Protein AF-A0A937DXA9-F1 (afdb_monomer)

Mean predicted aligned error: 5.87 Å

pLDDT: mean 88.6, std 9.87, range [44.28, 98.25]

Foldseek 3Di:
DKDWFKWWFLDWDDPDQFWIFTWTFDLVGTATEIEGRQCPPPDPNHPVCNQQGFIWTWMWADDDDDPDGTYTPDIDGPDDLVVLVVAPLSSLLSLQLSLQVCLVRVPDPDPRSNVVRVLSVVLSVCSSPDPDDQLLSSVLSLQVVCVSSPNHADLDAPDPWWKQFLVVSYTDRDDPDDPLRIDGDPLRVQVSCCSVVSDRDPDDDLVSSLVSSVNSQVSVPVVDDNGRDGPSSVVSSVRSHD

Nearest PDB structures (foldseek):
  3q8d-assembly1_A  TM=6.930E-01  e=3.936E-09  Escherichia coli
  1u5k-assembly1_B  TM=7.015E-01  e=7.880E-08  Deinococcus radiodurans R1 = ATCC 13939 = DSM 20539
  8h53-assembly1_A  TM=5.308E-01  e=6.858E-02  Homo sapiens
  8tc8-assembly2_B  TM=5.386E-01  e=9.005E-02  Homo sapiens
  4h02-assembly4_G  TM=4.455E-01  e=3.566E-02  Plasmodium falciparum 3D7

Solvent-accessible surface area (backbone atoms only — not comparable to full-atom values): 13524 Å² total; per-residue (Å²): 90,80,46,73,49,62,31,33,26,42,47,68,43,84,70,52,94,37,27,32,41,35,31,31,38,22,61,92,34,80,46,57,27,39,37,66,48,17,67,43,93,84,35,90,42,39,56,77,68,63,37,61,55,32,38,24,36,37,33,32,44,47,64,83,86,72,98,62,72,23,38,47,75,47,54,45,71,66,54,83,55,62,61,26,74,72,34,73,53,45,40,41,49,37,45,35,52,18,38,51,50,38,52,61,56,72,80,52,89,67,91,50,32,40,59,53,40,50,54,48,52,49,54,52,50,50,60,42,69,44,88,71,78,68,80,49,51,69,52,53,51,51,52,52,49,30,40,73,72,72,65,47,68,54,50,65,70,83,51,97,71,30,27,30,33,55,90,74,34,31,44,38,76,78,72,101,58,64,72,88,46,48,38,50,66,70,52,21,51,55,50,35,50,27,62,68,68,74,50,73,73,80,93,74,49,75,66,49,52,51,51,50,47,52,52,51,51,50,43,50,37,74,75,36,72,97,72,57,70,68,69,45,61,62,53,39,61,58,63,58,61,123

Structure (mmCIF, N/CA/C/O backbone):
data_AF-A0A937DXA9-F1
#
_entry.id   AF-A0A937DXA9-F1
#
loop_
_atom_site.group_PDB
_atom_site.id
_atom_site.type_symbol
_atom_site.label_atom_id
_atom_site.label_alt_id
_atom_site.label_comp_id
_atom_site.label_asym_id
_atom_site.label_entity_id
_atom_site.label_seq_id
_atom_site.pdbx_PDB_ins_code
_atom_site.Cartn_x
_atom_site.Cartn_y
_atom_site.Cartn_z
_atom_site.occupancy
_atom_site.B_iso_or_equiv
_atom_site.auth_seq_id
_atom_site.auth_comp_id
_atom_site.auth_asym_id
_atom_site.auth_atom_id
_atom_site.pdbx_PDB_model_num
ATOM 1 N N . MET A 1 1 ? -3.882 -3.570 30.023 1.00 80.38 1 MET A N 1
ATOM 2 C CA . MET A 1 1 ? -3.085 -2.344 29.793 1.00 80.38 1 MET A CA 1
ATOM 3 C C . MET A 1 1 ? -3.853 -1.521 28.786 1.00 80.38 1 MET A C 1
ATOM 5 O O . MET A 1 1 ? -4.493 -2.121 27.931 1.00 80.38 1 MET A O 1
ATOM 9 N N . GLU A 1 2 ? -3.880 -0.206 28.926 1.00 87.56 2 GLU A N 1
ATOM 10 C CA . GLU A 1 2 ? -4.552 0.656 27.950 1.00 87.56 2 GLU A CA 1
ATOM 11 C C . GLU A 1 2 ? -3.516 1.234 26.994 1.00 87.56 2 GLU A C 1
ATOM 13 O O . GLU A 1 2 ? -2.375 1.460 27.392 1.00 87.56 2 GLU A O 1
ATOM 18 N N . LEU A 1 3 ? -3.906 1.396 25.736 1.00 91.69 3 LEU A N 1
ATOM 19 C CA . LEU A 1 3 ? -3.091 1.972 24.676 1.00 91.69 3 LEU A CA 1
ATOM 20 C C . LEU A 1 3 ? -3.903 3.075 24.007 1.00 91.69 3 LEU A C 1
ATOM 22 O O . LEU A 1 3 ? -5.057 2.833 23.657 1.00 91.69 3 LEU A O 1
ATOM 26 N N . ALA A 1 4 ? -3.287 4.235 23.805 1.00 95.44 4 ALA A N 1
ATOM 27 C CA . ALA A 1 4 ? -3.784 5.291 22.933 1.00 95.44 4 ALA A CA 1
ATOM 28 C C . ALA A 1 4 ? -2.665 5.654 21.951 1.00 95.44 4 ALA A C 1
ATOM 30 O O . ALA A 1 4 ? -1.546 5.933 22.381 1.00 95.44 4 ALA A O 1
ATOM 31 N N . THR A 1 5 ? -2.922 5.559 20.647 1.00 96.56 5 THR A N 1
ATOM 32 C CA . THR A 1 5 ? -1.894 5.774 19.616 1.00 96.56 5 THR A CA 1
ATOM 33 C C . THR A 1 5 ? -2.518 6.061 18.250 1.00 96.56 5 THR A C 1
ATOM 35 O O . THR A 1 5 ? -3.716 5.843 18.056 1.00 96.56 5 THR A O 1
ATOM 38 N N . GLU A 1 6 ? -1.716 6.552 17.309 1.00 97.62 6 GLU A N 1
ATOM 39 C CA . GLU A 1 6 ? -2.088 6.567 15.895 1.00 97.62 6 GLU A CA 1
ATOM 40 C C . GLU A 1 6 ? -1.875 5.189 15.264 1.00 97.62 6 GLU A C 1
ATOM 42 O O . GLU A 1 6 ? -0.958 4.449 15.632 1.00 97.62 6 GLU A O 1
ATOM 47 N N . ALA A 1 7 ? -2.729 4.840 14.309 1.00 97.69 7 ALA A N 1
ATOM 48 C CA . ALA A 1 7 ? -2.617 3.605 13.563 1.00 97.69 7 ALA 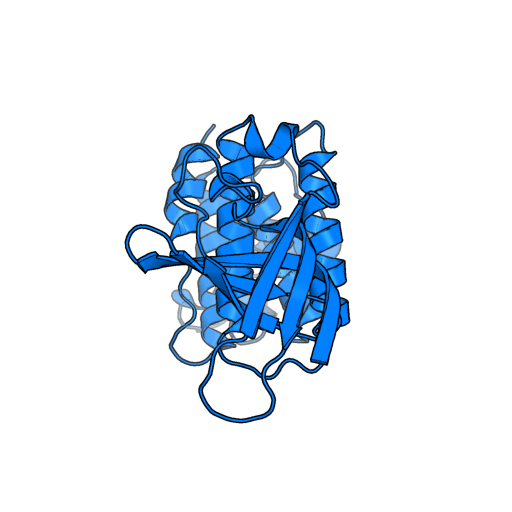A CA 1
ATOM 49 C C . ALA A 1 7 ? -3.212 3.718 12.155 1.00 97.69 7 ALA A C 1
ATOM 51 O O . ALA A 1 7 ? -4.165 4.460 11.919 1.00 97.69 7 ALA A O 1
ATOM 52 N N . ILE A 1 8 ? -2.687 2.911 11.238 1.00 98.25 8 ILE A N 1
ATOM 53 C CA . ILE A 1 8 ? -3.184 2.741 9.873 1.00 98.25 8 ILE A CA 1
ATOM 54 C C . ILE A 1 8 ? -3.977 1.438 9.784 1.00 98.25 8 ILE A C 1
ATOM 56 O O . ILE A 1 8 ? -3.531 0.387 10.254 1.00 98.25 8 ILE A O 1
ATOM 60 N N . VAL A 1 9 ? -5.143 1.479 9.142 1.00 97.69 9 VAL A N 1
ATOM 61 C CA . VAL A 1 9 ? -5.922 0.273 8.831 1.00 97.69 9 VAL A CA 1
ATOM 62 C C . VAL A 1 9 ? -5.268 -0.497 7.687 1.00 97.69 9 VAL A C 1
ATOM 64 O O . VAL A 1 9 ? -5.357 -0.096 6.533 1.00 97.69 9 VAL A O 1
ATOM 67 N N . ILE A 1 10 ? -4.660 -1.644 7.986 1.00 96.25 10 ILE A N 1
ATOM 68 C CA . ILE A 1 10 ? -4.036 -2.504 6.969 1.00 96.25 10 ILE A CA 1
ATOM 69 C C . ILE A 1 10 ? -5.042 -3.505 6.402 1.00 96.25 10 ILE A C 1
ATOM 71 O O . ILE A 1 10 ? -5.050 -3.786 5.209 1.00 96.25 10 ILE A O 1
ATOM 75 N N . HIS A 1 11 ? -5.902 -4.064 7.255 1.00 94.62 11 HIS A N 1
ATOM 76 C CA . HIS A 1 11 ? -6.877 -5.065 6.833 1.00 94.62 11 HIS A CA 1
ATOM 77 C C . HIS A 1 11 ? -8.078 -5.110 7.778 1.00 94.62 11 HIS A C 1
ATOM 79 O O . HIS A 1 11 ? -7.939 -4.876 8.980 1.00 94.62 11 HIS A O 1
ATOM 85 N N . SER A 1 12 ? -9.255 -5.457 7.266 1.00 93.81 12 SER A N 1
ATOM 86 C CA . SER A 1 12 ? -10.450 -5.665 8.082 1.00 93.81 1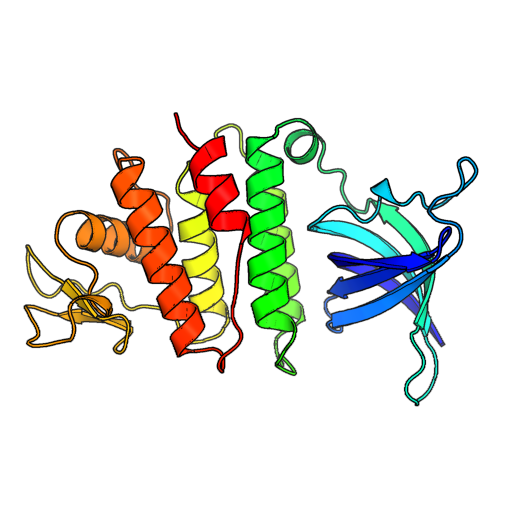2 SER A CA 1
ATOM 87 C C . SER A 1 12 ? -11.271 -6.838 7.554 1.00 93.81 12 SER A C 1
ATOM 89 O O . SER A 1 12 ? -11.447 -7.010 6.352 1.00 93.81 12 SER A O 1
ATOM 91 N N . VAL A 1 13 ? -11.769 -7.672 8.468 1.00 93.19 13 VAL A N 1
ATOM 92 C CA . VAL A 1 13 ? -12.615 -8.826 8.137 1.00 93.19 13 VAL A CA 1
ATOM 93 C C . VAL A 1 13 ? -13.836 -8.870 9.039 1.00 93.19 13 VAL A C 1
ATOM 95 O O . VAL A 1 13 ? -13.758 -8.599 10.243 1.00 93.19 13 VAL A O 1
ATOM 98 N N . LYS A 1 14 ? -14.985 -9.236 8.465 1.00 91.88 14 LYS A N 1
ATOM 99 C CA . LYS A 1 14 ? -16.201 -9.483 9.244 1.00 91.88 14 LYS A CA 1
ATOM 100 C C . LYS A 1 14 ? -15.969 -10.684 10.162 1.00 91.88 14 LYS A C 1
ATOM 102 O O . LYS A 1 14 ? -15.604 -11.756 9.695 1.00 91.88 14 LYS A O 1
ATOM 107 N N . TYR A 1 15 ? -16.200 -10.498 11.461 1.00 89.81 15 TYR A N 1
ATOM 108 C CA . TYR A 1 15 ? -16.110 -11.570 12.459 1.00 89.81 15 TYR A CA 1
ATOM 109 C C . TYR A 1 15 ? -17.490 -12.050 12.912 1.00 89.81 15 TYR A C 1
ATOM 111 O O . TYR A 1 15 ? -17.704 -13.238 13.126 1.00 89.81 15 TYR A O 1
ATOM 119 N N . SER A 1 16 ? -18.445 -11.130 13.046 1.00 89.12 16 SER A N 1
ATOM 120 C CA . SER A 1 16 ? -19.852 -11.441 13.312 1.00 89.12 16 SER A CA 1
ATOM 121 C C . SER A 1 16 ? -20.756 -10.367 12.711 1.00 89.12 16 SER A C 1
ATOM 123 O O . SER A 1 16 ? -20.274 -9.408 12.104 1.00 89.12 16 SER A O 1
ATOM 125 N N . ASP A 1 17 ? -22.066 -10.483 12.915 1.00 83.62 17 ASP A N 1
ATOM 126 C CA . ASP A 1 17 ? -23.049 -9.484 12.473 1.00 83.62 17 ASP A CA 1
ATOM 127 C C . ASP A 1 17 ? -22.884 -8.110 13.117 1.00 83.62 17 ASP A C 1
ATOM 129 O O . ASP A 1 17 ? -23.479 -7.142 12.660 1.00 83.62 17 ASP A O 1
ATOM 133 N N . ASN A 1 18 ? -22.074 -7.989 14.169 1.00 87.44 18 ASN A N 1
ATOM 134 C CA . ASN A 1 18 ? -21.823 -6.696 14.792 1.00 87.44 18 ASN A CA 1
ATOM 135 C C . ASN A 1 18 ? -20.358 -6.481 15.179 1.00 87.44 18 ASN A C 1
ATOM 137 O O . ASN A 1 18 ? -20.056 -5.673 16.061 1.00 87.44 18 ASN A O 1
ATOM 141 N N . SER A 1 19 ? -19.425 -7.209 14.564 1.00 90.25 19 SER A N 1
ATOM 142 C CA . SER A 1 19 ? -18.004 -7.005 14.838 1.00 90.25 19 SER A CA 1
ATOM 143 C C . SER A 1 19 ? -17.094 -7.284 13.655 1.00 90.25 19 SER A C 1
ATOM 145 O O . SER A 1 19 ? -17.367 -8.134 12.803 1.00 90.25 19 SER A O 1
ATOM 147 N N . LEU A 1 20 ? -15.983 -6.554 13.649 1.00 94.06 20 LEU A N 1
ATOM 148 C CA . LEU A 1 20 ? -14.867 -6.721 12.732 1.00 94.06 20 LEU A CA 1
ATOM 149 C C . LEU A 1 20 ? -13.629 -7.147 13.524 1.00 94.06 20 LEU A C 1
ATOM 151 O O . LEU A 1 20 ? -13.440 -6.726 14.670 1.00 94.06 20 LEU A O 1
ATOM 155 N N . ILE A 1 21 ? -12.773 -7.949 12.903 1.00 94.56 21 ILE A N 1
ATOM 156 C CA . ILE A 1 21 ? -11.360 -7.997 13.277 1.00 94.56 21 ILE A CA 1
ATOM 157 C C . ILE A 1 21 ? -10.645 -7.015 12.359 1.00 94.56 21 ILE A C 1
ATOM 159 O O . ILE A 1 21 ? -10.740 -7.128 11.138 1.00 94.56 21 ILE A O 1
ATOM 163 N N . VAL A 1 22 ? -9.956 -6.047 12.952 1.00 95.50 22 VAL A N 1
ATOM 164 C CA . VAL A 1 22 ? -9.195 -5.023 12.235 1.00 95.50 22 VAL A CA 1
ATOM 165 C C . VAL A 1 22 ? -7.720 -5.187 12.561 1.00 95.50 22 VAL A C 1
ATOM 167 O O . VAL A 1 22 ? -7.344 -5.325 13.725 1.00 95.50 22 VAL A O 1
ATOM 170 N N . LYS A 1 23 ? -6.886 -5.221 11.530 1.00 94.94 23 LYS A N 1
ATOM 171 C CA . LYS A 1 23 ? -5.435 -5.295 11.641 1.00 94.94 23 LYS A CA 1
ATOM 172 C C . LYS A 1 23 ? -4.886 -3.895 11.423 1.00 94.94 23 LYS A C 1
ATOM 174 O O . LYS A 1 23 ? -5.082 -3.312 10.356 1.00 94.94 23 LYS A O 1
ATOM 179 N N . LEU A 1 24 ? -4.259 -3.363 12.459 1.00 96.19 24 LEU A N 1
ATOM 180 C CA . LEU A 1 24 ? -3.810 -1.984 12.530 1.00 96.19 24 LEU A CA 1
ATOM 181 C C . LEU A 1 24 ? -2.291 -1.959 12.674 1.00 96.19 24 LEU A C 1
ATOM 183 O O . LEU A 1 24 ? -1.744 -2.697 13.498 1.00 96.19 24 LEU A O 1
ATOM 187 N N . LEU A 1 25 ? -1.629 -1.133 11.870 1.00 96.38 25 LEU A N 1
ATOM 188 C CA . LEU A 1 25 ? -0.203 -0.849 11.983 1.00 96.38 25 LEU A CA 1
ATOM 189 C C . LEU A 1 25 ? -0.023 0.447 12.768 1.00 96.38 25 LEU A C 1
ATOM 191 O O . LEU A 1 25 ? -0.578 1.469 12.380 1.00 96.38 25 LEU A O 1
ATOM 195 N N . SER A 1 26 ? 0.760 0.411 13.837 1.00 95.56 26 SER A N 1
ATOM 196 C CA . SER A 1 26 ? 1.292 1.606 14.497 1.00 95.56 26 SER A CA 1
ATOM 197 C C . SER A 1 26 ? 2.823 1.544 14.494 1.00 95.56 26 SER A C 1
ATOM 199 O O . SER A 1 26 ? 3.373 0.478 14.197 1.00 95.56 26 SER A O 1
ATOM 201 N N . PRO A 1 27 ? 3.532 2.613 14.900 1.00 93.19 27 PRO A N 1
ATOM 202 C CA . PRO A 1 27 ? 4.986 2.550 15.057 1.00 93.19 27 PRO A CA 1
ATOM 203 C C . PRO A 1 27 ? 5.454 1.436 16.010 1.00 93.19 27 PRO A C 1
ATOM 205 O O . PRO A 1 27 ? 6.561 0.926 15.892 1.00 93.19 27 PRO A O 1
ATOM 208 N N . GLY A 1 28 ? 4.594 1.023 16.951 1.00 89.62 28 GLY A N 1
ATOM 209 C CA . GLY A 1 28 ? 4.858 -0.083 17.877 1.00 89.62 28 GLY A CA 1
ATOM 210 C C . GLY A 1 28 ? 4.564 -1.479 17.314 1.00 89.62 28 GLY A C 1
ATOM 211 O O . GLY A 1 28 ? 4.728 -2.467 18.032 1.00 89.62 28 GLY A O 1
ATOM 212 N N . GLY A 1 29 ? 4.095 -1.575 16.070 1.00 90.88 29 GLY A N 1
ATOM 213 C CA . GLY A 1 29 ? 3.903 -2.828 15.356 1.00 90.88 29 GLY A CA 1
ATOM 214 C C . GLY A 1 29 ? 2.491 -3.092 14.852 1.00 90.88 29 GLY A C 1
ATOM 215 O O . GLY A 1 29 ? 1.534 -2.351 15.086 1.00 90.88 29 GLY A O 1
ATOM 216 N N . LEU A 1 30 ? 2.369 -4.209 14.141 1.00 92.06 30 LEU A N 1
ATOM 217 C CA . LEU A 1 30 ? 1.118 -4.678 13.563 1.00 92.06 30 LEU A CA 1
ATOM 218 C C . LEU A 1 30 ? 0.325 -5.522 14.565 1.00 92.06 30 LEU A C 1
ATOM 220 O O . LEU A 1 30 ? 0.764 -6.594 14.984 1.00 92.06 30 LEU A O 1
ATOM 224 N N . GLN A 1 31 ? -0.889 -5.092 14.905 1.00 91.50 31 GLN A N 1
ATOM 225 C CA . GLN A 1 31 ? -1.737 -5.794 15.869 1.00 91.50 31 GLN A CA 1
ATOM 226 C C . GLN A 1 31 ? -3.172 -5.954 15.375 1.00 91.50 31 GLN A C 1
ATOM 228 O O . GLN A 1 31 ? -3.709 -5.125 14.644 1.00 91.50 31 GLN A O 1
ATOM 233 N N . SER A 1 32 ? -3.807 -7.057 15.778 1.00 92.75 32 SER A N 1
ATOM 234 C CA . SER A 1 32 ? -5.223 -7.307 15.495 1.00 92.75 32 SER A CA 1
ATOM 235 C C . SER A 1 32 ? -6.085 -6.888 16.680 1.00 92.75 32 SER A C 1
ATOM 237 O O . SER A 1 32 ? -5.797 -7.245 17.825 1.00 92.75 32 SER A O 1
ATOM 239 N N . TYR A 1 33 ? -7.176 -6.190 16.389 1.00 93.81 33 TYR A N 1
ATOM 240 C CA . TYR A 1 33 ? -8.144 -5.719 17.366 1.00 93.81 33 TYR A CA 1
ATOM 241 C C . TYR A 1 33 ? -9.551 -6.172 16.996 1.00 93.81 33 TYR A C 1
ATOM 243 O O . TYR A 1 33 ? -9.941 -6.197 15.831 1.00 93.81 33 TYR A O 1
ATOM 251 N N . MET A 1 34 ? -10.340 -6.505 18.010 1.00 94.31 34 MET A N 1
ATOM 252 C CA . MET A 1 34 ? -11.762 -6.763 17.859 1.00 94.31 34 MET A CA 1
ATOM 253 C C . MET A 1 34 ? -12.529 -5.453 18.026 1.00 94.31 34 MET A C 1
ATOM 255 O O . MET A 1 34 ? -12.591 -4.899 19.126 1.00 94.31 34 MET A O 1
ATOM 259 N N . ALA A 1 35 ? -13.146 -4.997 16.941 1.00 94.06 35 ALA A N 1
ATOM 260 C CA . ALA A 1 35 ? -14.036 -3.847 16.893 1.00 94.06 35 ALA A CA 1
ATOM 261 C C . ALA A 1 35 ? -15.484 -4.340 17.058 1.00 94.06 35 ALA A C 1
ATOM 263 O O . ALA A 1 35 ? -16.008 -5.047 16.197 1.00 94.06 35 ALA A O 1
ATOM 264 N N . ARG A 1 36 ? -16.134 -4.016 18.181 1.00 91.25 36 ARG A N 1
ATOM 265 C CA . ARG A 1 36 ? -17.502 -4.467 18.510 1.00 91.25 36 ARG A CA 1
ATOM 266 C C . ARG A 1 36 ? -18.508 -3.338 18.331 1.00 91.25 36 ARG A C 1
ATOM 268 O O . ARG A 1 36 ? -18.183 -2.185 18.576 1.00 91.25 36 ARG A O 1
ATOM 275 N N . GLY A 1 37 ? -19.743 -3.667 17.966 1.00 87.25 37 GLY A N 1
ATOM 276 C CA . GLY A 1 37 ? -20.809 -2.673 17.839 1.00 87.25 37 GLY A CA 1
ATOM 277 C C . GLY A 1 37 ? -20.739 -1.836 16.565 1.00 87.25 37 GLY A C 1
ATOM 278 O O . GLY A 1 37 ? -21.519 -0.904 16.417 1.00 87.25 37 GLY A O 1
ATOM 279 N N . VAL A 1 38 ? -19.805 -2.126 15.657 1.00 87.31 38 VAL A N 1
ATOM 280 C CA . VAL A 1 38 ? -19.444 -1.224 14.549 1.00 87.31 38 VAL A CA 1
ATOM 281 C C . VAL A 1 38 ? -20.435 -1.249 13.385 1.00 87.31 38 VAL A C 1
ATOM 283 O O . VAL A 1 38 ? -20.448 -0.326 12.580 1.00 87.31 38 VAL A O 1
ATOM 286 N N . GLN A 1 39 ? -21.293 -2.272 13.306 1.00 82.19 39 GLN A N 1
ATOM 287 C CA . GLN A 1 39 ? -22.334 -2.378 12.271 1.00 82.19 39 GLN A CA 1
ATOM 288 C C . GLN A 1 39 ? -23.680 -1.791 12.733 1.00 82.19 39 GLN A C 1
ATOM 290 O O . GLN A 1 39 ? -24.617 -1.679 11.946 1.00 82.19 39 GLN A O 1
ATOM 295 N N . SER A 1 40 ? -23.786 -1.379 14.002 1.00 83.12 40 SER A N 1
ATOM 296 C CA . SER A 1 40 ? -24.966 -0.686 14.520 1.00 83.12 40 SER A CA 1
ATOM 297 C C . SER A 1 40 ? -25.059 0.740 13.978 1.00 83.12 40 SER A C 1
ATOM 299 O O . SER A 1 40 ? -24.076 1.479 13.979 1.00 83.12 40 SER A O 1
ATOM 301 N N . ARG A 1 41 ? -26.273 1.179 13.618 1.00 74.75 41 ARG A N 1
ATOM 302 C CA . ARG A 1 41 ? -26.549 2.571 13.207 1.00 74.75 41 ARG A CA 1
ATOM 303 C C . ARG A 1 41 ? -26.221 3.604 14.289 1.00 74.75 41 ARG A C 1
ATOM 305 O O . ARG A 1 41 ? -25.958 4.751 13.962 1.00 74.75 41 ARG A O 1
ATOM 312 N N . ALA A 1 42 ? -26.242 3.205 15.561 1.00 80.56 42 ALA A N 1
ATOM 313 C CA . ALA A 1 42 ? -25.925 4.070 16.699 1.00 80.56 42 ALA A CA 1
ATOM 314 C C . ALA A 1 42 ? -24.452 3.968 17.137 1.00 80.56 42 ALA A C 1
ATOM 316 O O . ALA A 1 42 ? -24.100 4.401 18.236 1.00 80.56 42 ALA A O 1
ATOM 317 N N . SER A 1 43 ? -23.595 3.331 16.331 1.00 81.81 43 SER A N 1
ATOM 318 C CA . SER A 1 43 ? -22.199 3.139 16.699 1.00 81.81 43 SER A CA 1
ATOM 319 C C . SER A 1 43 ? -21.444 4.461 16.735 1.00 81.81 43 SER A C 1
ATOM 321 O O . SER A 1 43 ? -21.468 5.227 15.776 1.00 81.81 43 SER A O 1
ATOM 323 N N . LYS A 1 44 ? -20.709 4.686 17.827 1.00 80.12 44 LYS A N 1
ATOM 324 C CA . LYS A 1 44 ? -19.737 5.784 17.926 1.00 80.12 44 LYS A CA 1
ATOM 325 C C . LYS A 1 44 ? -18.512 5.557 17.033 1.00 80.12 44 LYS A C 1
ATOM 327 O O . LYS A 1 44 ? -17.836 6.517 16.691 1.00 80.12 44 LYS A O 1
ATOM 332 N N . THR A 1 45 ? -18.270 4.305 16.642 1.00 87.00 45 THR A N 1
ATOM 333 C CA . THR A 1 45 ? -17.164 3.885 15.778 1.00 87.00 45 THR A CA 1
ATOM 334 C C . THR A 1 45 ? -17.737 3.025 14.648 1.00 87.00 45 THR A C 1
ATOM 336 O O . THR A 1 45 ? -17.704 1.792 14.728 1.00 87.00 45 THR A O 1
ATOM 339 N N . PRO A 1 46 ? -18.363 3.638 13.629 1.00 88.69 46 PRO A N 1
ATOM 340 C CA . PRO A 1 46 ? -19.002 2.888 12.558 1.00 88.69 46 PRO A CA 1
ATOM 341 C C . PRO A 1 46 ? -17.972 2.114 11.729 1.00 88.69 46 PRO A C 1
ATOM 343 O O . PRO A 1 46 ? -16.812 2.506 11.618 1.00 88.69 46 PRO A O 1
ATOM 346 N N . ALA A 1 47 ? -18.411 1.021 11.103 1.00 88.75 47 ALA A N 1
ATOM 347 C CA . ALA A 1 47 ? -17.563 0.155 10.282 1.00 88.75 47 ALA A CA 1
ATOM 348 C C . ALA A 1 47 ? -16.810 0.911 9.169 1.00 88.75 47 ALA A C 1
ATOM 350 O O . ALA A 1 47 ? -15.707 0.515 8.806 1.00 88.75 47 ALA A O 1
ATOM 351 N N . SER A 1 48 ? -17.375 2.017 8.674 1.00 89.31 48 SER A N 1
ATOM 352 C CA . SER A 1 48 ? -16.776 2.878 7.649 1.00 89.31 48 SER A CA 1
ATOM 353 C C . SER A 1 48 ? -15.468 3.549 8.073 1.00 89.31 48 SER A C 1
ATOM 355 O O . SER A 1 48 ? -14.706 3.951 7.205 1.00 89.31 48 SER A O 1
ATOM 357 N N . VAL A 1 49 ? -15.192 3.667 9.378 1.00 91.44 49 VAL A N 1
ATOM 358 C CA . VAL A 1 49 ? -13.907 4.179 9.888 1.00 91.44 49 VAL A CA 1
ATOM 359 C C . VAL A 1 49 ? -12.761 3.212 9.564 1.00 91.44 49 VAL A C 1
ATOM 361 O O . VAL A 1 49 ? -11.616 3.628 9.444 1.00 91.44 49 VAL A O 1
ATOM 364 N N . PHE A 1 50 ? -13.059 1.925 9.365 1.00 94.19 50 PHE A N 1
ATOM 365 C CA . PHE A 1 50 ? -12.068 0.891 9.056 1.00 94.19 50 PHE A CA 1
ATOM 366 C C . PHE A 1 50 ? -11.899 0.658 7.550 1.00 94.19 50 PHE A C 1
ATOM 368 O O . PHE A 1 50 ? -11.750 -0.486 7.108 1.00 94.19 50 PHE A O 1
ATOM 375 N N . SER A 1 51 ? -11.955 1.733 6.761 1.00 92.88 51 SER A N 1
ATOM 376 C CA . SER A 1 51 ? -11.623 1.696 5.338 1.00 92.88 51 SER A CA 1
ATOM 377 C C . SER A 1 51 ? -10.124 1.430 5.126 1.00 92.88 51 SER A C 1
ATOM 379 O O . SER A 1 51 ? -9.319 1.753 6.004 1.00 92.88 51 SER A O 1
ATOM 381 N N . PRO A 1 52 ? -9.728 0.836 3.983 1.00 94.44 52 PRO A N 1
ATOM 382 C CA . PRO A 1 52 ? -8.327 0.551 3.679 1.00 94.44 52 PRO A CA 1
ATOM 383 C C . PRO A 1 52 ? -7.448 1.793 3.823 1.00 94.44 52 PRO A C 1
ATOM 385 O O . PRO A 1 52 ? -7.766 2.840 3.263 1.00 94.44 52 PRO A O 1
ATOM 388 N N . LEU A 1 53 ? -6.360 1.658 4.581 1.00 97.12 53 LEU A N 1
ATOM 389 C CA . LEU A 1 53 ? -5.390 2.708 4.890 1.00 97.12 53 LEU A CA 1
ATOM 390 C C . LEU A 1 53 ? -5.953 3.966 5.568 1.00 97.12 53 LEU A C 1
ATOM 392 O O . LEU A 1 53 ? -5.313 5.015 5.554 1.00 97.12 53 LEU A O 1
ATOM 396 N N . ALA A 1 54 ? -7.115 3.886 6.223 1.00 96.94 54 ALA A N 1
ATOM 397 C CA . ALA A 1 54 ? -7.560 4.974 7.087 1.00 96.94 54 ALA A CA 1
ATOM 398 C C . ALA A 1 54 ? -6.522 5.271 8.182 1.00 96.94 54 ALA A C 1
ATOM 400 O O . ALA A 1 54 ? -6.053 4.354 8.861 1.00 96.94 54 ALA A O 1
ATOM 401 N N . LEU A 1 55 ? -6.214 6.559 8.358 1.00 97.75 55 LEU A N 1
ATOM 402 C CA . LEU A 1 55 ? -5.374 7.084 9.432 1.00 97.75 55 LEU A CA 1
ATOM 403 C C . LEU A 1 55 ? -6.245 7.344 10.658 1.00 97.75 55 LEU A C 1
ATOM 405 O O . LEU A 1 55 ? -7.158 8.170 10.603 1.00 97.75 55 LEU A O 1
ATOM 409 N N . LEU A 1 56 ? -5.989 6.633 11.754 1.00 97.50 56 LEU A N 1
ATOM 410 C CA . LEU A 1 56 ? -6.850 6.617 12.932 1.00 97.50 56 LEU A CA 1
ATOM 411 C C . LEU A 1 56 ? -6.090 6.981 14.206 1.00 97.50 56 LEU A C 1
ATOM 413 O O . LEU A 1 56 ? -4.994 6.485 14.434 1.00 97.50 56 LEU A O 1
ATOM 417 N N . HIS A 1 57 ? -6.729 7.734 15.098 1.00 97.12 57 HIS A N 1
ATOM 418 C CA . HIS A 1 57 ? -6.431 7.676 16.526 1.00 97.12 57 HIS A CA 1
ATOM 419 C C . HIS A 1 57 ? -7.256 6.557 17.148 1.00 97.12 57 HIS A C 1
ATOM 421 O O . HIS A 1 57 ? -8.480 6.520 16.990 1.00 97.12 57 HIS A O 1
ATOM 427 N N . ILE A 1 58 ? -6.592 5.648 17.859 1.00 96.25 58 ILE A N 1
ATOM 428 C CA . ILE A 1 58 ? -7.232 4.501 18.496 1.00 96.25 58 ILE A CA 1
ATOM 429 C C . ILE A 1 58 ? -7.008 4.495 19.999 1.00 96.25 58 ILE A C 1
ATOM 431 O O . ILE A 1 58 ? -5.926 4.820 20.482 1.00 96.25 58 ILE A O 1
ATOM 435 N N . GLU A 1 59 ? -8.015 4.022 20.728 1.00 96.06 59 GLU A N 1
ATOM 436 C CA . GLU A 1 59 ? -7.864 3.583 22.111 1.00 96.06 59 GLU A CA 1
ATOM 437 C C . GLU A 1 59 ? -8.181 2.093 22.194 1.00 96.06 59 GLU A C 1
ATOM 439 O O . GLU A 1 59 ? -9.209 1.621 21.694 1.00 96.06 59 GLU A O 1
ATOM 444 N N . ALA A 1 60 ? -7.322 1.328 22.859 1.00 93.75 60 ALA A N 1
ATOM 445 C CA . ALA A 1 60 ? -7.470 -0.113 22.970 1.00 93.75 60 ALA A CA 1
ATOM 446 C C . ALA A 1 60 ? -7.186 -0.627 24.381 1.00 93.75 60 ALA A C 1
ATOM 448 O O . ALA A 1 60 ? -6.347 -0.117 25.124 1.00 93.75 60 ALA A O 1
ATOM 449 N N . SER A 1 61 ? -7.884 -1.703 24.735 1.00 91.19 61 SER A N 1
ATOM 450 C CA . SER A 1 61 ? -7.557 -2.522 25.894 1.00 91.19 61 SER A CA 1
ATOM 451 C C . SER A 1 61 ? -6.706 -3.702 25.437 1.00 91.19 61 SER A C 1
ATOM 453 O O . SER A 1 61 ? -7.199 -4.646 24.809 1.00 91.19 61 SER A O 1
ATOM 455 N N . LEU A 1 62 ? -5.414 -3.629 25.750 1.00 86.88 62 LEU A N 1
ATOM 456 C CA . LEU A 1 62 ? -4.447 -4.677 25.468 1.00 86.88 62 LEU A CA 1
ATOM 457 C C . LEU A 1 62 ? -4.620 -5.821 26.464 1.00 86.88 62 LEU A C 1
ATOM 459 O O . LEU A 1 62 ? -4.568 -5.620 27.690 1.00 86.88 62 LEU A O 1
ATOM 463 N N . LYS A 1 63 ? -4.793 -7.029 25.928 1.00 81.81 63 LYS A N 1
ATOM 464 C CA . LYS A 1 63 ? -4.817 -8.259 26.721 1.00 81.81 63 LYS A CA 1
ATOM 465 C C . LYS A 1 63 ? -3.390 -8.733 27.005 1.00 81.81 63 LYS A C 1
ATOM 467 O O . LYS A 1 63 ? -2.521 -8.664 26.144 1.00 81.81 63 LYS A O 1
ATOM 472 N N . LYS A 1 64 ? -3.145 -9.201 28.233 1.00 56.97 64 LYS A N 1
ATOM 473 C CA . LYS A 1 64 ? -1.859 -9.787 28.640 1.00 56.97 64 LYS A CA 1
ATOM 474 C C . LYS A 1 64 ? -1.857 -11.278 28.280 1.00 56.97 64 LYS A C 1
ATOM 476 O O . LYS A 1 64 ? -2.653 -11.992 28.867 1.00 56.97 64 LYS A O 1
ATOM 481 N N . GLN A 1 65 ? -0.978 -11.674 27.351 1.00 52.34 65 GLN A N 1
ATOM 482 C CA . GLN A 1 65 ? -0.569 -13.040 26.951 1.00 52.34 65 GLN A CA 1
ATOM 483 C C . GLN A 1 65 ? -1.658 -14.118 26.718 1.00 52.34 65 GLN A C 1
ATOM 485 O O . GLN A 1 65 ? -2.533 -14.370 27.537 1.00 52.34 65 GLN A O 1
ATOM 490 N N . GLY A 1 66 ? -1.533 -14.823 25.585 1.00 53.66 66 GLY A N 1
ATOM 491 C CA . GLY A 1 66 ? -2.441 -15.874 25.097 1.00 53.66 66 GLY A CA 1
ATOM 492 C C . GLY A 1 66 ? -3.047 -15.531 23.727 1.00 53.66 66 GLY A C 1
ATOM 493 O O . GLY A 1 66 ? -2.956 -14.388 23.286 1.00 53.66 66 GLY A O 1
ATOM 494 N N . ASN A 1 67 ? -3.708 -16.492 23.063 1.00 56.94 67 ASN A N 1
ATOM 495 C CA . ASN A 1 67 ? -4.349 -16.351 21.732 1.00 56.94 67 ASN A CA 1
ATOM 496 C C . ASN A 1 67 ? -5.548 -15.370 21.682 1.00 56.94 67 ASN A C 1
ATOM 498 O O . ASN A 1 67 ? -6.412 -15.458 20.809 1.00 56.94 67 ASN A O 1
ATOM 502 N N . SER A 1 68 ? -5.673 -14.451 22.639 1.00 68.31 68 SER A N 1
ATOM 503 C CA . SER A 1 68 ? -6.828 -13.566 22.751 1.00 68.31 68 SER A CA 1
ATOM 504 C C . SER A 1 68 ? -6.577 -12.217 22.076 1.00 68.31 68 SER A C 1
ATOM 506 O O . SER A 1 68 ? -5.682 -11.480 22.479 1.00 68.31 68 SER A O 1
ATOM 508 N N . ILE A 1 69 ? -7.422 -11.875 21.102 1.00 84.56 69 ILE A N 1
ATOM 509 C CA . ILE A 1 69 ? -7.391 -10.601 20.368 1.00 84.56 69 ILE A CA 1
ATOM 510 C C . ILE A 1 69 ? -7.687 -9.418 21.318 1.00 84.56 69 ILE A C 1
ATOM 512 O O . ILE A 1 69 ? -8.605 -9.496 22.149 1.00 84.56 69 ILE A O 1
ATOM 516 N N . SER A 1 70 ? -6.914 -8.330 21.194 1.00 91.31 70 SER A N 1
ATOM 517 C CA . SER A 1 70 ? -7.110 -7.063 21.923 1.00 91.31 70 SER A CA 1
ATOM 518 C C . SER A 1 70 ? -8.444 -6.411 21.552 1.00 91.31 70 SER A C 1
ATOM 520 O O . SER A 1 70 ? -8.958 -6.605 20.454 1.00 91.31 70 SER A O 1
ATOM 522 N N . ILE A 1 71 ? -9.048 -5.639 22.456 1.00 92.12 71 ILE A N 1
ATOM 523 C CA . ILE A 1 71 ? -10.359 -5.017 22.200 1.00 92.12 71 ILE A CA 1
ATOM 524 C C . ILE A 1 71 ? -10.161 -3.538 21.891 1.00 92.12 71 ILE A C 1
ATOM 526 O O . ILE A 1 71 ? -9.551 -2.818 22.682 1.00 92.12 71 ILE A O 1
ATOM 530 N N . LEU A 1 72 ? -10.712 -3.094 20.763 1.00 94.31 72 LEU A N 1
ATOM 531 C CA . LEU A 1 72 ? -10.754 -1.684 20.402 1.00 94.31 72 LEU A CA 1
ATOM 532 C C . LEU A 1 72 ? -11.865 -0.992 21.204 1.00 94.31 72 LEU A C 1
ATOM 534 O O . LEU A 1 72 ? -13.010 -1.452 21.193 1.00 94.31 72 LEU A O 1
ATOM 538 N N . LYS A 1 73 ? -11.528 0.085 21.915 1.00 92.81 73 LYS A N 1
ATOM 539 C CA . LYS A 1 73 ? -12.486 0.892 22.683 1.00 92.81 73 LYS A CA 1
ATOM 540 C C . LYS A 1 73 ? -13.078 2.008 21.831 1.00 92.81 73 LYS A C 1
ATOM 542 O O . LYS A 1 73 ? -14.291 2.199 21.836 1.00 92.81 73 LYS A O 1
ATOM 547 N N . SER A 1 74 ? -12.227 2.718 21.100 1.00 93.25 74 SER A N 1
ATOM 548 C CA . SER A 1 7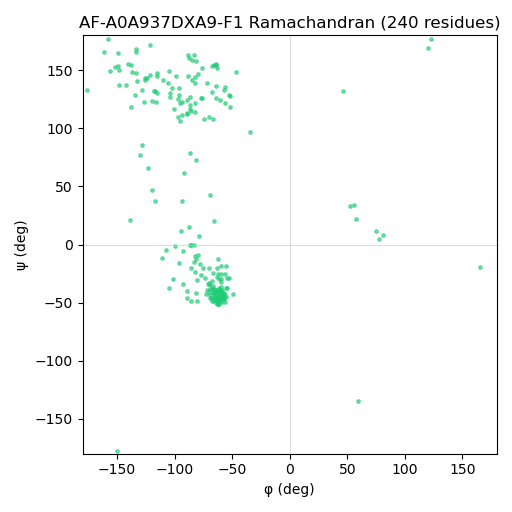4 ? -12.611 3.823 20.230 1.00 93.25 74 SER A CA 1
ATOM 549 C C . SER A 1 74 ? -11.657 3.905 19.038 1.00 93.25 74 SER A C 1
ATOM 551 O O . SER A 1 74 ? -10.520 3.430 19.098 1.00 93.25 74 SER A O 1
ATOM 553 N N . ALA A 1 75 ? -12.158 4.454 17.935 1.00 95.25 75 ALA A N 1
ATOM 554 C CA . ALA A 1 75 ? -11.339 4.863 16.808 1.00 95.25 75 ALA A CA 1
ATOM 555 C C . ALA A 1 75 ? -11.985 6.075 16.141 1.00 95.25 75 ALA A C 1
ATOM 557 O O . ALA A 1 75 ? -13.203 6.107 15.955 1.00 95.25 75 ALA A O 1
ATOM 558 N N . ALA A 1 76 ? -11.167 7.051 15.784 1.00 93.75 76 ALA A N 1
ATOM 559 C CA . ALA A 1 76 ? -11.568 8.238 15.047 1.00 93.75 76 ALA A CA 1
ATOM 560 C C . ALA A 1 76 ? -10.506 8.544 13.994 1.00 93.75 76 ALA A C 1
ATOM 562 O O . ALA A 1 76 ? -9.351 8.167 14.175 1.00 93.75 76 ALA A O 1
ATOM 563 N N . PHE A 1 77 ? -10.882 9.218 12.908 1.00 94.75 77 PHE A N 1
ATOM 564 C CA . PHE A 1 77 ? -9.903 9.657 11.919 1.00 94.75 77 PHE A CA 1
ATOM 565 C C . PHE A 1 77 ? -8.891 10.600 12.576 1.00 94.75 77 PHE A C 1
ATOM 567 O O . PHE A 1 77 ? -9.286 11.592 13.185 1.00 94.75 77 PHE A O 1
ATOM 574 N N . ALA A 1 78 ? -7.607 10.260 12.466 1.00 94.12 78 ALA A N 1
ATOM 575 C CA . ALA A 1 78 ? -6.518 11.182 12.765 1.00 94.12 78 ALA A CA 1
ATOM 576 C C . ALA A 1 78 ? -6.419 12.227 11.649 1.00 94.12 78 ALA A C 1
ATOM 578 O O . ALA A 1 78 ? -6.343 13.416 11.925 1.00 94.12 78 ALA A O 1
ATOM 579 N N . GLU A 1 79 ? -6.534 11.775 10.397 1.00 92.00 79 GLU A N 1
ATOM 580 C CA . GLU A 1 79 ? -6.561 12.626 9.210 1.00 92.00 79 GLU A CA 1
ATOM 581 C C . GLU A 1 79 ? -7.684 12.173 8.265 1.00 92.00 79 GLU A C 1
ATOM 583 O O . GLU A 1 79 ? -7.780 10.981 7.939 1.00 92.00 79 GLU A O 1
ATOM 588 N N . PRO A 1 80 ? -8.568 13.079 7.821 1.00 90.31 80 PRO A N 1
ATOM 589 C CA . PRO A 1 80 ? -9.634 12.727 6.899 1.00 90.31 80 PRO A CA 1
ATOM 590 C C . PRO A 1 80 ? -9.137 12.694 5.445 1.00 90.31 80 PRO A C 1
ATOM 592 O O . PRO A 1 80 ? -8.718 13.707 4.893 1.00 90.31 80 PRO A O 1
ATOM 595 N N . LEU A 1 81 ? -9.271 11.544 4.779 1.00 91.25 81 LEU A N 1
ATOM 596 C CA . LEU A 1 81 ? -8.861 11.360 3.377 1.00 91.25 81 LEU A CA 1
ATOM 597 C C . LEU A 1 81 ? -10.020 11.642 2.402 1.00 91.25 81 LEU A C 1
ATOM 599 O O . LEU A 1 81 ? -10.526 10.746 1.715 1.00 91.25 81 LEU A O 1
ATOM 603 N N . TYR A 1 82 ? -10.524 12.878 2.403 1.00 90.25 82 TYR A N 1
ATOM 604 C CA . TYR A 1 82 ? -11.737 13.250 1.667 1.00 90.25 82 TYR A CA 1
ATOM 605 C C . TYR A 1 82 ? -11.613 13.029 0.155 1.00 90.25 82 TYR A C 1
ATOM 607 O O . TYR A 1 82 ? -12.532 12.482 -0.460 1.00 90.25 82 TYR A O 1
ATOM 615 N N . ARG A 1 83 ? -10.500 13.437 -0.467 1.00 89.75 83 ARG A N 1
ATOM 616 C CA . ARG A 1 83 ? -10.292 13.302 -1.919 1.00 89.75 83 ARG A CA 1
ATOM 617 C C . ARG A 1 83 ? -10.110 11.844 -2.303 1.00 89.75 83 ARG A C 1
ATOM 619 O O . ARG A 1 83 ? -10.669 11.406 -3.313 1.00 89.75 83 ARG A O 1
ATOM 626 N N . SER A 1 84 ? -9.366 11.096 -1.496 1.00 89.12 84 SER A N 1
ATOM 627 C CA . SER A 1 84 ? -9.081 9.689 -1.756 1.00 89.12 84 SER A CA 1
ATOM 628 C C . SER A 1 84 ? -10.340 8.840 -1.677 1.00 89.12 84 SER A C 1
ATOM 630 O O . SER A 1 84 ? -10.579 8.024 -2.565 1.00 89.12 84 SER A O 1
ATOM 632 N N . TYR A 1 85 ? -11.207 9.088 -0.692 1.00 86.06 85 TYR A N 1
ATOM 633 C CA . TYR A 1 85 ? -12.474 8.368 -0.565 1.00 86.06 85 TYR A CA 1
ATOM 634 C C . TYR A 1 85 ? -13.602 8.910 -1.449 1.00 86.06 85 TYR A C 1
ATOM 636 O O . TYR A 1 85 ? -14.614 8.231 -1.592 1.00 86.06 85 TYR A O 1
ATOM 644 N N . ALA A 1 86 ? -13.447 10.068 -2.094 1.00 87.94 86 ALA A N 1
ATOM 645 C CA . ALA A 1 86 ? -14.440 10.586 -3.037 1.00 87.94 86 ALA A CA 1
ATOM 646 C C . ALA A 1 86 ? -14.275 10.051 -4.472 1.00 87.94 86 ALA A C 1
ATOM 648 O O . ALA A 1 86 ? -15.218 10.131 -5.261 1.00 87.94 86 ALA A O 1
ATOM 649 N N . ARG A 1 87 ? -13.092 9.538 -4.846 1.00 88.94 87 ARG A N 1
ATOM 650 C CA . ARG A 1 87 ? -12.773 9.156 -6.234 1.00 88.94 87 ARG A CA 1
ATOM 651 C C . ARG A 1 87 ? -12.431 7.664 -6.355 1.00 88.94 87 ARG A C 1
ATOM 653 O O . ARG A 1 87 ? -11.443 7.238 -5.758 1.00 88.94 87 ARG A O 1
ATOM 660 N N . PRO A 1 88 ? -13.138 6.884 -7.200 1.00 90.00 88 PRO A N 1
ATOM 661 C CA . PRO A 1 88 ? -12.898 5.443 -7.345 1.00 90.00 88 PRO A CA 1
ATOM 662 C C . PRO A 1 88 ? -11.448 5.064 -7.676 1.00 90.00 88 PRO A C 1
ATOM 664 O O . PRO A 1 88 ? -10.931 4.090 -7.141 1.00 90.00 88 PRO A O 1
ATOM 667 N N . ALA A 1 89 ? -10.761 5.854 -8.508 1.00 90.62 89 ALA A N 1
ATOM 668 C CA . ALA A 1 89 ? -9.359 5.608 -8.856 1.00 90.62 89 ALA A CA 1
ATOM 669 C C . ALA A 1 89 ? -8.418 5.689 -7.645 1.00 90.62 89 ALA A C 1
ATOM 671 O O . ALA A 1 89 ? -7.545 4.841 -7.483 1.00 90.62 89 ALA A O 1
ATOM 672 N N . ARG A 1 90 ? -8.625 6.666 -6.755 1.00 93.06 90 ARG A N 1
ATOM 673 C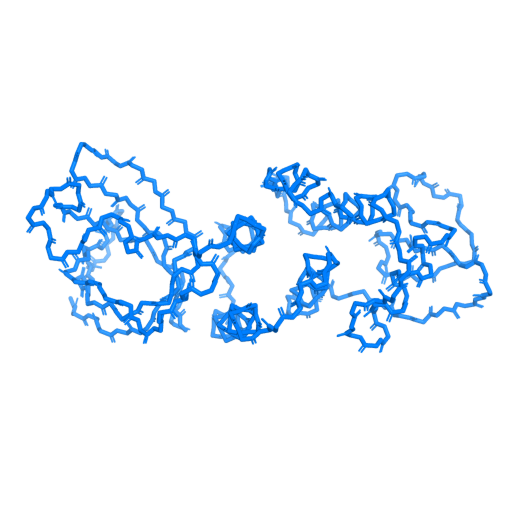 CA . ARG A 1 90 ? -7.815 6.815 -5.538 1.00 93.06 90 ARG A CA 1
ATOM 674 C C . ARG A 1 90 ? -8.136 5.733 -4.518 1.00 93.06 90 ARG A C 1
ATOM 676 O O . ARG A 1 90 ? -7.221 5.176 -3.926 1.00 93.06 90 ARG A O 1
ATOM 683 N N . GLN A 1 91 ? -9.412 5.370 -4.381 1.00 91.44 91 GLN A N 1
ATOM 684 C CA . GLN A 1 91 ? -9.813 4.225 -3.562 1.00 91.44 91 GLN A CA 1
ATOM 685 C C . GLN A 1 91 ? -9.151 2.929 -4.043 1.00 91.44 91 GLN A C 1
ATOM 687 O O . GLN A 1 91 ? -8.655 2.164 -3.223 1.00 91.44 91 GLN A O 1
ATOM 692 N N . ALA A 1 92 ? -9.099 2.692 -5.358 1.00 92.38 92 ALA A N 1
ATOM 693 C CA . ALA A 1 92 ? -8.428 1.524 -5.923 1.00 92.38 92 ALA A CA 1
ATOM 694 C C . ALA A 1 92 ? -6.926 1.505 -5.602 1.00 92.38 92 ALA A C 1
ATOM 696 O O . ALA A 1 92 ? -6.393 0.448 -5.272 1.00 92.38 92 ALA A O 1
ATOM 697 N N . ILE A 1 93 ? -6.261 2.664 -5.627 1.00 94.50 93 ILE A N 1
ATOM 698 C CA . ILE A 1 93 ? -4.853 2.789 -5.226 1.00 94.50 93 ILE A CA 1
ATOM 699 C C . ILE A 1 93 ? -4.679 2.528 -3.726 1.00 94.50 93 ILE A C 1
ATOM 701 O O . ILE A 1 93 ? -3.818 1.734 -3.365 1.00 94.50 93 ILE A O 1
ATOM 705 N N . LEU A 1 94 ? -5.522 3.098 -2.854 1.00 94.69 94 LEU A N 1
ATOM 706 C CA . LEU A 1 94 ? -5.473 2.811 -1.413 1.00 94.69 94 LEU A CA 1
ATOM 707 C C . LEU A 1 94 ? -5.706 1.327 -1.109 1.00 94.69 94 LEU A C 1
ATOM 709 O O . LEU A 1 94 ? -5.021 0.764 -0.261 1.00 94.69 94 LEU A O 1
ATOM 713 N N . MET A 1 95 ? -6.645 0.679 -1.804 1.00 93.69 95 MET A N 1
ATOM 714 C CA . MET A 1 95 ? -6.858 -0.767 -1.684 1.00 93.69 95 MET A CA 1
ATOM 715 C C . MET A 1 95 ? -5.621 -1.551 -2.114 1.00 93.69 95 MET A C 1
ATOM 717 O O . MET A 1 95 ? -5.226 -2.487 -1.425 1.00 93.69 95 MET A O 1
ATOM 721 N N . PHE A 1 96 ? -4.991 -1.158 -3.220 1.00 95.25 96 PHE A N 1
ATOM 722 C CA . PHE A 1 96 ? -3.774 -1.802 -3.693 1.00 95.25 96 PHE A CA 1
ATOM 723 C C . PHE A 1 96 ? -2.608 -1.639 -2.717 1.00 95.25 96 PHE A C 1
ATOM 725 O O . PHE A 1 96 ? -1.958 -2.627 -2.381 1.00 95.25 96 PHE A O 1
ATOM 732 N N . TYR A 1 97 ? -2.387 -0.429 -2.201 1.00 96.62 97 TYR A N 1
ATOM 733 C CA . TYR A 1 97 ? -1.389 -0.188 -1.162 1.00 96.62 97 TYR A CA 1
ATOM 734 C C . TYR A 1 97 ? -1.692 -1.035 0.080 1.00 96.62 97 TYR A C 1
ATOM 736 O O . TYR A 1 97 ? -0.799 -1.713 0.574 1.00 96.62 97 TYR A O 1
ATOM 744 N N . ALA A 1 98 ? -2.952 -1.085 0.533 1.00 95.69 98 ALA A N 1
ATOM 745 C CA . ALA A 1 98 ? -3.361 -1.910 1.670 1.00 95.69 98 ALA A CA 1
ATOM 746 C C . ALA A 1 98 ? -3.059 -3.397 1.456 1.00 95.69 98 ALA A C 1
ATOM 748 O O . ALA A 1 98 ? -2.547 -4.049 2.362 1.00 95.69 98 ALA A O 1
ATOM 749 N N . GLU A 1 99 ? -3.367 -3.938 0.274 1.00 93.75 99 GLU A N 1
ATOM 750 C CA . GLU A 1 99 ? -3.103 -5.339 -0.056 1.00 93.75 99 GLU A CA 1
ATOM 751 C C . GLU A 1 99 ? -1.605 -5.635 -0.089 1.00 93.75 99 GLU A C 1
ATOM 753 O O . GLU A 1 99 ? -1.167 -6.563 0.585 1.00 93.75 99 GLU A O 1
ATOM 758 N N . VAL A 1 100 ? -0.807 -4.829 -0.797 1.00 94.12 100 VAL A N 1
ATOM 759 C CA . VAL A 1 100 ? 0.657 -4.984 -0.821 1.00 94.12 100 VAL A CA 1
ATOM 760 C C . VAL A 1 100 ? 1.218 -4.928 0.601 1.00 94.12 100 VAL A C 1
ATOM 762 O O . VAL A 1 100 ? 1.951 -5.827 1.007 1.00 94.12 100 VAL A O 1
ATOM 765 N N . SER A 1 101 ? 0.832 -3.925 1.393 1.00 94.75 101 SER A N 1
ATOM 766 C CA . SER A 1 101 ? 1.276 -3.780 2.780 1.00 94.75 101 SER A CA 1
ATOM 767 C C . SER A 1 101 ? 0.833 -4.939 3.660 1.00 94.75 101 SER A C 1
ATOM 769 O O . SER A 1 101 ? 1.615 -5.415 4.475 1.00 94.75 101 SER A O 1
ATOM 771 N N . TYR A 1 102 ? -0.399 -5.426 3.514 1.00 93.00 102 TYR A N 1
ATOM 772 C CA . TYR A 1 102 ? -0.875 -6.590 4.255 1.00 93.00 102 TYR A CA 1
ATOM 773 C C . TYR A 1 102 ? -0.037 -7.827 3.936 1.00 93.00 102 TYR A C 1
ATOM 775 O O . TYR A 1 102 ? 0.351 -8.554 4.850 1.00 93.00 102 TYR A O 1
ATOM 783 N N . GLU A 1 103 ? 0.269 -8.043 2.660 1.00 90.56 103 GLU A N 1
ATOM 784 C CA . GLU A 1 103 ? 1.055 -9.179 2.197 1.00 90.56 103 GLU A CA 1
ATOM 785 C C . GLU A 1 103 ? 2.512 -9.118 2.671 1.00 90.56 103 GLU A C 1
ATOM 787 O O . GLU A 1 103 ? 3.051 -10.146 3.079 1.00 90.56 103 GLU A O 1
ATOM 792 N N . VAL A 1 104 ? 3.108 -7.921 2.702 1.00 90.44 104 VAL A N 1
ATOM 793 C CA . VAL A 1 104 ? 4.420 -7.667 3.320 1.00 90.44 104 VAL A CA 1
ATOM 794 C C . VAL A 1 104 ? 4.364 -7.986 4.817 1.00 90.44 104 VAL A C 1
ATOM 796 O O . VAL A 1 104 ? 5.174 -8.748 5.336 1.00 90.44 104 VAL A O 1
ATOM 799 N N . LEU A 1 105 ? 3.376 -7.442 5.528 1.00 89.56 105 LEU A N 1
ATOM 800 C CA . LEU A 1 105 ? 3.322 -7.419 6.992 1.00 89.56 105 LEU A CA 1
ATOM 801 C C . LEU A 1 105 ? 2.778 -8.708 7.639 1.00 89.56 105 LEU A C 1
ATOM 803 O O . LEU A 1 105 ? 2.874 -8.871 8.855 1.00 89.56 105 LEU A O 1
ATOM 807 N N . LYS A 1 106 ? 2.132 -9.613 6.891 1.00 83.25 106 LYS A N 1
ATOM 808 C CA . LYS A 1 106 ? 1.441 -10.781 7.477 1.00 83.25 106 LYS A CA 1
ATOM 809 C C . LYS A 1 106 ? 2.364 -11.925 7.903 1.00 83.25 106 LYS A C 1
ATOM 811 O O . LYS A 1 106 ? 1.957 -12.683 8.783 1.00 83.25 106 LYS A O 1
ATOM 816 N N . HIS A 1 107 ? 3.539 -12.054 7.288 1.00 68.56 107 HIS A N 1
ATOM 817 C CA . HIS A 1 107 ? 4.400 -13.237 7.427 1.00 68.56 107 HIS A CA 1
ATOM 818 C C . HIS A 1 107 ? 5.692 -12.995 8.196 1.00 68.56 107 HIS A C 1
ATOM 820 O O . HIS A 1 107 ? 6.338 -13.970 8.569 1.00 68.56 107 HIS A O 1
ATOM 826 N N . ASP A 1 108 ? 6.048 -11.738 8.456 1.00 62.91 108 ASP A N 1
ATOM 827 C CA . ASP A 1 108 ? 7.324 -11.407 9.077 1.00 62.91 108 ASP A CA 1
ATOM 828 C C . ASP A 1 108 ? 7.149 -10.584 10.354 1.00 62.91 108 ASP A C 1
ATOM 830 O O . ASP A 1 108 ? 6.274 -9.717 10.460 1.00 62.91 108 ASP A O 1
ATOM 834 N N . HIS A 1 109 ? 8.008 -10.852 11.332 1.00 65.06 109 HIS A N 1
ATOM 835 C CA . HIS A 1 109 ? 8.189 -9.974 12.477 1.00 65.06 109 HIS A CA 1
ATOM 836 C C . HIS A 1 109 ? 9.135 -8.854 12.055 1.00 65.06 109 HIS A C 1
ATOM 838 O O . HIS A 1 109 ? 10.296 -8.830 12.458 1.00 65.06 109 HIS A O 1
ATOM 844 N N . HIS A 1 110 ? 8.612 -7.940 11.234 1.00 65.25 110 HIS A N 1
ATOM 845 C CA . HIS A 1 110 ? 9.356 -6.781 10.750 1.00 65.25 110 HIS A CA 1
ATOM 846 C C . HIS A 1 110 ? 9.984 -6.034 11.923 1.00 65.25 110 HIS A C 1
ATOM 848 O O . HIS A 1 110 ? 9.303 -5.705 12.894 1.00 65.25 110 HIS A O 1
ATOM 854 N N . GLN A 1 111 ? 11.287 -5.780 11.851 1.00 67.25 111 GLN A N 1
ATOM 855 C CA . GLN A 1 111 ? 11.975 -4.980 12.868 1.00 67.25 111 GLN A CA 1
ATOM 856 C C . GLN A 1 111 ? 11.756 -3.473 12.655 1.00 67.25 111 GLN A C 1
ATOM 858 O O . GLN A 1 111 ? 12.048 -2.689 13.550 1.00 67.25 111 GLN A O 1
ATOM 863 N N . GLU A 1 112 ? 11.159 -3.100 11.519 1.00 84.25 112 GLU A N 1
ATOM 864 C CA . GLU A 1 112 ? 11.077 -1.731 10.996 1.00 84.25 112 GLU A CA 1
ATOM 865 C C . GLU A 1 112 ? 9.622 -1.228 10.896 1.00 84.25 112 GLU A C 1
ATOM 867 O O . GLU A 1 112 ? 9.205 -0.577 9.937 1.00 84.25 112 GLU A O 1
ATOM 872 N N . TYR A 1 113 ? 8.768 -1.591 11.860 1.00 91.69 113 TYR A N 1
ATOM 873 C CA . TYR A 1 113 ? 7.356 -1.186 11.819 1.00 91.69 113 TYR A CA 1
ATOM 874 C C . TYR A 1 113 ? 7.156 0.333 11.849 1.00 91.69 113 TYR A C 1
ATOM 876 O O . TYR A 1 113 ? 6.155 0.805 11.310 1.00 91.69 113 TYR A O 1
ATOM 884 N N . ALA A 1 114 ? 8.062 1.080 12.485 1.00 94.81 114 ALA A N 1
ATOM 885 C CA . ALA A 1 114 ? 7.998 2.535 12.533 1.00 94.81 114 ALA A CA 1
ATOM 886 C C . ALA A 1 114 ? 8.271 3.136 11.151 1.00 94.81 114 ALA A C 1
ATOM 888 O O . ALA A 1 114 ? 7.487 3.945 10.671 1.00 94.81 114 ALA A O 1
ATOM 889 N N . GLU A 1 115 ? 9.298 2.647 10.467 1.00 95.88 115 GLU A N 1
ATOM 890 C CA . GLU A 1 115 ? 9.689 3.077 9.132 1.00 95.88 115 GLU A CA 1
ATOM 891 C C . GLU A 1 115 ? 8.619 2.707 8.096 1.00 95.88 115 GLU A C 1
ATOM 893 O O . GLU A 1 115 ? 8.255 3.529 7.257 1.00 95.88 115 GLU A O 1
ATOM 898 N N . ILE A 1 116 ? 8.032 1.505 8.189 1.00 95.94 116 ILE A N 1
ATOM 899 C CA . ILE A 1 116 ? 6.896 1.109 7.339 1.00 95.94 116 ILE A CA 1
ATOM 900 C C . ILE A 1 116 ? 5.658 1.962 7.646 1.00 95.94 116 ILE A C 1
ATOM 902 O O . ILE A 1 116 ? 4.915 2.316 6.728 1.00 95.94 116 ILE A O 1
ATOM 906 N N . TYR A 1 117 ? 5.410 2.293 8.916 1.00 97.44 117 TYR A N 1
ATOM 907 C CA . TYR A 1 117 ? 4.308 3.177 9.297 1.00 97.44 117 TYR A CA 1
ATOM 908 C C . TYR A 1 117 ? 4.481 4.571 8.687 1.00 97.44 117 TYR A C 1
ATOM 910 O O . TYR A 1 117 ? 3.543 5.067 8.058 1.00 97.44 117 TYR A O 1
ATOM 918 N N . ASP A 1 118 ? 5.664 5.168 8.827 1.00 97.88 118 ASP A N 1
ATOM 919 C CA . ASP A 1 118 ? 5.972 6.499 8.304 1.00 97.88 118 ASP A CA 1
ATOM 920 C C . ASP A 1 118 ? 5.877 6.513 6.776 1.00 97.88 118 ASP A C 1
ATOM 922 O O . ASP A 1 118 ? 5.140 7.326 6.218 1.00 97.88 118 ASP A O 1
ATOM 926 N N . PHE A 1 119 ? 6.479 5.529 6.102 1.00 98.00 119 PHE A N 1
ATOM 927 C CA . PHE A 1 119 ? 6.376 5.363 4.651 1.00 98.00 119 PHE A CA 1
ATOM 928 C C . PHE A 1 119 ? 4.923 5.267 4.166 1.00 98.00 119 PHE A C 1
ATOM 930 O O . PHE A 1 119 ? 4.543 5.893 3.170 1.00 98.00 119 PHE A O 1
ATOM 937 N N . LEU A 1 120 ? 4.084 4.483 4.852 1.00 98.06 120 LEU A N 1
ATOM 938 C CA . LEU A 1 120 ? 2.679 4.356 4.477 1.00 98.06 120 LEU A CA 1
ATOM 939 C C . LEU A 1 120 ? 1.911 5.644 4.734 1.00 98.06 120 LEU A C 1
ATOM 941 O O . LEU A 1 120 ? 1.137 6.053 3.871 1.00 98.06 120 LEU A O 1
ATOM 945 N N . LYS A 1 121 ? 2.129 6.298 5.878 1.00 98.25 121 LYS A N 1
ATOM 946 C CA . LYS A 1 121 ? 1.506 7.587 6.193 1.00 98.25 121 LYS A CA 1
ATOM 947 C C . LYS A 1 121 ? 1.862 8.626 5.131 1.00 98.25 121 LYS A C 1
ATOM 949 O O . LYS A 1 121 ? 0.960 9.276 4.610 1.00 98.25 121 LYS A O 1
ATOM 954 N N . GLU A 1 122 ? 3.131 8.723 4.751 1.00 97.44 122 GLU A N 1
ATOM 955 C CA . GLU A 1 122 ? 3.597 9.605 3.678 1.00 97.44 122 GLU A CA 1
ATOM 956 C C . GLU A 1 122 ? 2.944 9.263 2.336 1.00 97.44 122 GLU A C 1
ATOM 958 O O . GLU A 1 122 ? 2.356 10.141 1.712 1.00 97.44 122 GLU A O 1
ATOM 963 N N . SER A 1 123 ? 2.933 7.988 1.936 1.00 97.00 123 SER A N 1
ATOM 964 C CA . SER A 1 123 ? 2.322 7.537 0.673 1.00 97.00 123 SER A CA 1
ATOM 965 C C . SER A 1 123 ? 0.814 7.824 0.600 1.00 97.00 123 SER A C 1
ATOM 967 O O . SER A 1 123 ? 0.277 8.157 -0.459 1.00 97.00 123 SER A O 1
ATOM 969 N N . ILE A 1 124 ? 0.105 7.691 1.727 1.00 97.19 124 ILE A N 1
ATOM 970 C CA . ILE A 1 124 ? -1.328 7.998 1.844 1.00 97.19 124 ILE A CA 1
ATOM 971 C C . ILE A 1 124 ? -1.562 9.505 1.707 1.00 97.19 124 ILE A C 1
ATOM 973 O O . ILE A 1 124 ? -2.463 9.926 0.980 1.00 97.19 124 ILE A O 1
ATOM 977 N N . LEU A 1 125 ? -0.761 10.319 2.398 1.00 96.19 125 LEU A N 1
ATOM 978 C CA . LEU A 1 125 ? -0.886 11.774 2.364 1.00 96.19 125 LEU A CA 1
ATOM 979 C C . LEU A 1 125 ? -0.447 12.355 1.014 1.00 96.19 125 LEU A C 1
ATOM 981 O O . LEU A 1 125 ? -1.059 13.314 0.551 1.00 96.19 125 LEU A O 1
ATOM 985 N N . GLU A 1 126 ? 0.547 11.763 0.350 1.00 94.50 126 GLU A N 1
ATOM 986 C CA . GLU A 1 126 ? 0.925 12.087 -1.030 1.00 94.50 126 GLU A CA 1
ATOM 987 C C . GLU A 1 126 ? -0.273 11.870 -1.966 1.00 94.50 126 GLU A C 1
ATOM 989 O O . GLU A 1 126 ? -0.667 12.777 -2.701 1.00 94.50 126 GLU A O 1
ATOM 994 N N . LEU A 1 127 ? -0.936 10.710 -1.872 1.00 94.56 127 LEU A N 1
ATOM 995 C CA . LEU A 1 127 ? -2.131 10.413 -2.664 1.00 94.56 127 LEU A CA 1
ATOM 996 C C . LEU A 1 127 ? -3.307 11.350 -2.351 1.00 94.56 127 LEU A C 1
ATOM 998 O O . LEU A 1 127 ? -4.045 11.729 -3.264 1.00 94.56 127 LEU A O 1
ATOM 1002 N N . GLU A 1 128 ? -3.519 11.710 -1.085 1.00 94.88 128 GLU A N 1
ATOM 1003 C CA . GLU A 1 128 ? -4.597 12.618 -0.683 1.00 94.88 128 GLU A CA 1
ATOM 1004 C C . GLU A 1 128 ? -4.366 14.030 -1.231 1.00 94.88 128 GLU A C 1
ATOM 1006 O O . GLU A 1 128 ? -5.268 14.614 -1.841 1.00 94.88 128 GLU A O 1
ATOM 1011 N N . HIS A 1 129 ? -3.153 14.561 -1.076 1.00 93.25 129 HIS A N 1
ATOM 1012 C CA . HIS A 1 129 ? -2.836 15.941 -1.432 1.00 93.25 129 HIS A CA 1
ATOM 1013 C C . HIS A 1 129 ? -2.537 16.147 -2.913 1.00 93.25 129 HIS A C 1
ATOM 1015 O O . HIS A 1 129 ? -2.757 17.256 -3.405 1.00 93.25 129 HIS A O 1
ATOM 1021 N N . SER A 1 130 ? -2.121 15.107 -3.640 1.00 90.56 130 SER A N 1
ATOM 1022 C CA . SER A 1 130 ? -1.855 15.222 -5.072 1.00 90.56 130 SER A CA 1
ATOM 1023 C C . SER A 1 130 ? -3.088 15.737 -5.817 1.00 90.56 130 SER A C 1
ATOM 1025 O O . SER A 1 130 ? -4.218 15.303 -5.559 1.00 90.56 130 SER A O 1
ATOM 1027 N N . GLU A 1 131 ? -2.898 16.683 -6.734 1.00 87.19 131 GLU A N 1
ATOM 1028 C CA . GLU A 1 131 ? -3.967 17.184 -7.606 1.00 87.19 131 GLU A CA 1
ATOM 1029 C C . GLU A 1 131 ? -4.188 16.222 -8.772 1.00 87.19 131 GLU A C 1
ATOM 1031 O O . GLU A 1 131 ? -5.310 15.763 -9.021 1.00 87.19 131 GLU A O 1
ATOM 1036 N N . GLU A 1 132 ? -3.084 15.840 -9.404 1.00 86.12 132 GLU A N 1
ATOM 1037 C CA . GLU A 1 132 ? -3.038 14.856 -10.471 1.00 86.12 132 GLU A CA 1
ATOM 1038 C C . GLU A 1 132 ? -2.891 13.446 -9.906 1.00 86.12 132 GLU A C 1
ATOM 1040 O O . GLU A 1 132 ? -2.536 13.238 -8.746 1.00 86.12 132 GLU A O 1
ATOM 1045 N N . LEU A 1 133 ? -3.232 12.449 -10.713 1.00 86.69 133 LEU A N 1
ATOM 1046 C CA . LEU A 1 133 ? -3.109 11.056 -10.312 1.00 86.69 133 LEU A CA 1
ATOM 1047 C C . LEU A 1 133 ? -2.325 10.295 -11.375 1.00 86.69 133 LEU A C 1
ATOM 1049 O O . LEU A 1 133 ? -2.957 9.711 -12.257 1.00 86.69 133 LEU A O 1
ATOM 1053 N N . PRO A 1 134 ? -0.978 10.299 -11.313 1.00 86.25 134 PRO A N 1
ATOM 1054 C CA . PRO A 1 134 ? -0.165 9.540 -12.247 1.00 86.25 134 PRO A CA 1
ATOM 1055 C C . PRO A 1 134 ? -0.569 8.058 -12.207 1.00 86.25 134 PRO A C 1
ATOM 1057 O O . PRO A 1 134 ? -0.503 7.429 -11.146 1.00 86.25 134 PRO A O 1
ATOM 1060 N N . PRO A 1 135 ? -0.987 7.461 -13.337 1.00 83.56 135 PRO A N 1
ATOM 1061 C CA . PRO A 1 135 ? -1.407 6.060 -13.347 1.00 83.56 135 PRO A CA 1
ATOM 1062 C C . PRO A 1 135 ? -0.326 5.052 -12.907 1.00 83.56 135 PRO A C 1
ATOM 1064 O O . PRO A 1 135 ? -0.664 3.927 -12.546 1.00 83.56 135 PRO A O 1
ATOM 1067 N N . ALA A 1 136 ? 0.955 5.429 -12.924 1.00 89.38 136 ALA A N 1
ATOM 1068 C CA . ALA A 1 136 ? 2.099 4.626 -12.490 1.00 89.38 136 ALA A CA 1
ATOM 1069 C C . ALA A 1 136 ? 2.402 4.713 -10.982 1.00 89.38 136 ALA A C 1
ATOM 1071 O O . ALA A 1 136 ? 3.300 4.009 -10.521 1.00 89.38 136 ALA A O 1
ATOM 1072 N N . LEU A 1 137 ? 1.644 5.486 -10.191 1.00 92.12 137 LEU A N 1
ATOM 1073 C CA . LEU A 1 137 ? 1.817 5.556 -8.731 1.00 92.12 137 LEU A CA 1
ATOM 1074 C C . LEU A 1 137 ? 1.888 4.174 -8.043 1.00 92.12 137 LEU A C 1
ATOM 1076 O O . LEU A 1 137 ? 2.784 3.976 -7.222 1.00 92.12 137 LEU A O 1
ATOM 1080 N N . PRO A 1 138 ? 1.047 3.178 -8.402 1.00 94.06 138 PRO A N 1
ATOM 1081 C CA . PRO A 1 138 ? 1.176 1.815 -7.881 1.00 94.06 138 PRO A CA 1
ATOM 1082 C C . PRO A 1 138 ? 2.547 1.170 -8.103 1.00 94.06 138 PRO A C 1
ATOM 1084 O O . PRO A 1 138 ? 3.031 0.456 -7.227 1.00 94.06 138 PRO A O 1
ATOM 1087 N N . LEU A 1 139 ? 3.181 1.423 -9.252 1.00 95.06 139 LEU A N 1
ATOM 1088 C CA . LEU A 1 139 ? 4.518 0.910 -9.551 1.00 95.06 139 LEU A CA 1
ATOM 1089 C C . LEU A 1 139 ? 5.548 1.572 -8.636 1.00 95.06 139 LEU A C 1
ATOM 1091 O O . LEU A 1 139 ? 6.322 0.877 -7.985 1.00 95.06 139 LEU A O 1
ATOM 1095 N N . LEU A 1 140 ? 5.507 2.905 -8.534 1.00 95.75 140 LEU A N 1
ATOM 1096 C CA . LEU A 1 140 ? 6.443 3.673 -7.713 1.00 95.75 140 LEU A CA 1
ATOM 1097 C C . LEU A 1 140 ? 6.350 3.283 -6.233 1.00 95.75 140 LEU A C 1
ATOM 1099 O O . LEU A 1 140 ? 7.372 3.082 -5.582 1.00 95.75 140 LEU A O 1
ATOM 1103 N N . PHE A 1 141 ? 5.133 3.077 -5.725 1.00 97.12 141 PHE A N 1
ATOM 1104 C CA . PHE A 1 141 ? 4.906 2.565 -4.376 1.00 97.12 141 PHE A CA 1
ATOM 1105 C C . PHE A 1 141 ? 5.587 1.212 -4.140 1.00 97.12 141 PHE A C 1
ATOM 1107 O O . PHE A 1 141 ? 6.269 1.042 -3.132 1.00 97.12 141 PHE A O 1
ATOM 1114 N N . MET A 1 142 ? 5.452 0.255 -5.068 1.00 96.94 142 MET A N 1
ATOM 1115 C CA . MET A 1 142 ? 6.114 -1.050 -4.945 1.00 96.94 142 MET A CA 1
ATOM 1116 C C . MET A 1 142 ? 7.640 -0.929 -4.980 1.00 96.94 142 MET A C 1
ATOM 1118 O O . MET A 1 142 ? 8.315 -1.608 -4.210 1.00 96.94 142 MET A O 1
ATOM 1122 N N . LEU A 1 143 ? 8.193 -0.063 -5.834 1.00 97.50 143 LEU A N 1
ATOM 1123 C CA . LEU A 1 143 ? 9.639 0.168 -5.906 1.00 97.50 143 LEU A CA 1
ATOM 1124 C C . LEU A 1 143 ? 10.184 0.770 -4.605 1.00 97.50 143 LEU A C 1
ATOM 1126 O O . LEU A 1 143 ? 11.176 0.276 -4.064 1.00 97.50 143 LEU A O 1
ATOM 1130 N N . ARG A 1 144 ? 9.507 1.791 -4.066 1.00 97.38 144 ARG A N 1
ATOM 1131 C CA . ARG A 1 144 ? 9.866 2.417 -2.785 1.00 97.38 144 ARG A CA 1
ATOM 1132 C C . ARG A 1 144 ? 9.728 1.439 -1.618 1.00 97.38 144 ARG A C 1
ATOM 1134 O O . ARG A 1 144 ? 10.630 1.364 -0.791 1.00 97.38 144 ARG A O 1
ATOM 1141 N N . MET A 1 145 ? 8.664 0.633 -1.595 1.00 96.06 145 MET A N 1
ATOM 1142 C CA . MET A 1 145 ? 8.473 -0.422 -0.594 1.00 96.06 145 MET A CA 1
ATOM 1143 C C . MET A 1 145 ? 9.590 -1.476 -0.660 1.00 96.06 145 MET A C 1
ATOM 1145 O O . MET A 1 145 ? 10.134 -1.849 0.371 1.00 96.06 145 MET A O 1
ATOM 1149 N N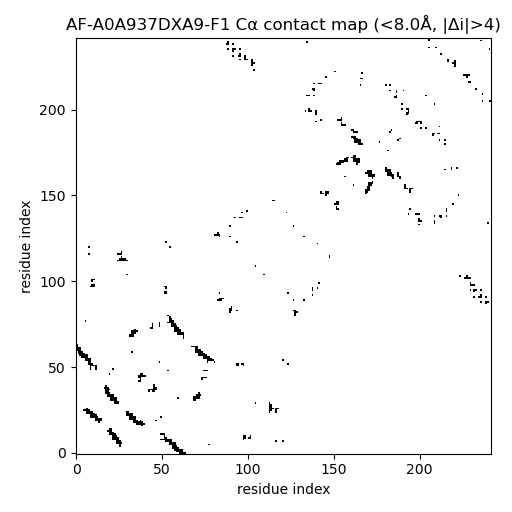 . ALA A 1 146 ? 9.980 -1.938 -1.853 1.00 95.44 146 ALA A N 1
ATOM 1150 C CA . ALA A 1 146 ? 11.082 -2.895 -2.002 1.00 95.44 146 ALA A CA 1
ATOM 1151 C C . ALA A 1 146 ? 12.416 -2.320 -1.497 1.00 95.44 146 ALA A C 1
ATOM 1153 O O . ALA A 1 146 ? 13.169 -3.007 -0.805 1.00 95.44 146 ALA A O 1
ATOM 1154 N N . ARG A 1 147 ? 12.684 -1.040 -1.797 1.00 95.44 147 ARG A N 1
ATOM 1155 C CA . ARG A 1 147 ? 13.855 -0.312 -1.287 1.00 95.44 147 ARG A CA 1
ATOM 1156 C C . ARG A 1 147 ? 13.840 -0.227 0.240 1.00 95.44 147 ARG A C 1
ATOM 1158 O O . ARG A 1 147 ? 14.864 -0.513 0.851 1.00 95.44 147 ARG A O 1
ATOM 1165 N N . LEU A 1 148 ? 12.698 0.133 0.831 1.00 94.94 148 LEU A N 1
ATOM 1166 C CA . LEU A 1 148 ? 12.518 0.219 2.282 1.00 94.94 148 LEU A CA 1
ATOM 1167 C C . LEU A 1 148 ? 12.822 -1.119 2.964 1.00 94.94 148 LEU A C 1
ATOM 1169 O O . LEU A 1 148 ? 13.568 -1.154 3.927 1.00 94.94 148 LEU A O 1
ATOM 1173 N N . LEU A 1 149 ? 12.312 -2.219 2.413 1.00 92.12 149 LEU A N 1
ATOM 1174 C CA . LEU A 1 149 ? 12.461 -3.563 2.979 1.00 92.12 149 LEU A CA 1
ATOM 1175 C C . LEU A 1 149 ? 13.836 -4.211 2.711 1.00 92.12 149 LEU A C 1
ATOM 1177 O O . LEU A 1 149 ? 14.022 -5.401 2.968 1.00 92.12 149 LEU A O 1
ATOM 1181 N N . GLY A 1 150 ? 14.793 -3.468 2.146 1.00 92.81 150 GLY A N 1
ATOM 1182 C CA . GLY A 1 150 ? 16.168 -3.931 1.946 1.00 92.81 150 GLY A CA 1
ATOM 1183 C C . GLY A 1 150 ? 16.399 -4.825 0.723 1.00 92.81 150 GLY A C 1
ATOM 1184 O O . GLY A 1 150 ? 17.505 -5.335 0.552 1.00 92.81 150 GLY A O 1
ATOM 1185 N N . PHE A 1 151 ? 15.408 -4.986 -0.158 1.00 93.75 151 PHE A N 1
ATOM 1186 C CA . PHE A 1 151 ? 15.542 -5.694 -1.438 1.00 93.75 151 PHE A CA 1
ATOM 1187 C C . PHE A 1 151 ? 15.232 -4.760 -2.618 1.00 93.75 151 PHE A C 1
ATOM 1189 O O . PHE A 1 151 ? 14.466 -5.064 -3.524 1.00 93.75 151 PHE A O 1
ATOM 1196 N N . GLY A 1 152 ? 15.814 -3.563 -2.591 1.00 95.06 152 GLY A N 1
ATOM 1197 C CA . GLY A 1 152 ? 15.687 -2.604 -3.684 1.00 95.06 152 GLY A CA 1
ATOM 1198 C C . GLY A 1 152 ? 16.319 -3.099 -4.990 1.00 95.06 152 GLY A C 1
ATOM 1199 O O . GLY A 1 152 ? 17.251 -3.901 -4.997 1.00 95.06 152 GLY A O 1
ATOM 1200 N N . MET A 1 153 ? 15.822 -2.565 -6.104 1.00 96.94 153 MET A N 1
ATOM 1201 C CA . MET A 1 153 ? 16.377 -2.791 -7.439 1.00 96.94 153 MET A CA 1
ATOM 1202 C C . MET A 1 153 ? 17.467 -1.766 -7.767 1.00 96.94 153 MET A C 1
ATOM 1204 O O . MET A 1 153 ? 17.354 -0.598 -7.392 1.00 96.94 153 MET A O 1
ATOM 1208 N N . LEU A 1 154 ? 18.493 -2.191 -8.504 1.00 95.06 154 LEU A N 1
ATOM 1209 C CA . LEU A 1 154 ? 19.565 -1.329 -8.997 1.00 95.06 154 LEU A CA 1
ATOM 1210 C C . LEU A 1 154 ? 19.171 -0.653 -10.317 1.00 95.06 154 LEU A C 1
ATOM 1212 O O . LEU A 1 154 ? 18.528 -1.263 -11.173 1.00 95.06 154 LEU A O 1
ATOM 1216 N N . SER A 1 155 ? 19.569 0.610 -10.475 1.00 93.75 155 SER A N 1
ATOM 1217 C CA . SER A 1 155 ? 19.220 1.457 -11.622 1.00 93.75 155 SER A CA 1
ATOM 1218 C C . SER A 1 155 ? 20.314 1.560 -12.691 1.00 93.75 155 SER A C 1
ATOM 1220 O O . SER A 1 155 ? 20.119 2.234 -13.700 1.00 93.75 155 SER A O 1
ATOM 1222 N N . ASP A 1 156 ? 21.472 0.924 -12.498 1.00 92.25 156 ASP A N 1
ATOM 1223 C CA . ASP A 1 156 ? 22.612 1.044 -13.404 1.00 92.25 156 ASP A CA 1
ATOM 1224 C C . ASP A 1 156 ? 22.345 0.350 -14.745 1.00 92.25 156 ASP A C 1
ATOM 1226 O O . ASP A 1 156 ? 22.291 -0.871 -14.836 1.00 92.25 156 ASP A O 1
ATOM 1230 N N . MET A 1 157 ? 22.185 1.146 -15.805 1.00 88.75 157 MET A N 1
ATOM 1231 C CA . MET A 1 157 ? 21.918 0.669 -17.163 1.00 88.75 157 MET A CA 1
ATOM 1232 C C . MET A 1 157 ? 23.240 0.420 -17.910 1.00 88.75 157 MET A C 1
ATOM 1234 O O . MET A 1 157 ? 23.948 1.379 -18.224 1.00 88.75 157 MET A O 1
ATOM 1238 N N . PRO A 1 158 ? 23.598 -0.834 -18.247 1.00 87.25 158 PRO A N 1
ATOM 1239 C CA . PRO A 1 158 ? 24.905 -1.136 -18.833 1.00 87.25 158 PRO A CA 1
ATOM 1240 C C . PRO A 1 158 ? 24.989 -0.865 -20.347 1.00 87.25 158 PRO A C 1
ATOM 1242 O O . PRO A 1 158 ? 26.074 -0.898 -20.925 1.00 87.25 158 PRO A O 1
ATOM 1245 N N . CYS A 1 159 ? 23.856 -0.641 -21.021 1.00 85.31 159 CYS A N 1
ATOM 1246 C CA . CYS A 1 159 ? 23.781 -0.355 -22.457 1.00 85.31 159 CYS A CA 1
ATOM 1247 C C . CYS A 1 159 ? 22.477 0.363 -22.827 1.00 85.31 159 CYS A C 1
ATOM 1249 O O . CYS A 1 159 ? 21.617 0.558 -21.974 1.00 85.31 159 CYS A O 1
ATOM 1251 N N . GLU A 1 160 ? 22.336 0.729 -24.106 1.00 81.62 160 GLU A N 1
ATOM 1252 C CA . GLU A 1 160 ? 21.160 1.433 -24.641 1.00 81.62 160 GLU A CA 1
ATOM 1253 C C . GLU A 1 160 ? 19.877 0.583 -24.651 1.00 81.62 160 GLU A C 1
ATOM 1255 O O . GLU A 1 160 ? 18.780 1.116 -24.469 1.00 81.62 160 GLU A O 1
ATOM 1260 N N . GLU A 1 161 ? 20.001 -0.739 -24.815 1.00 85.69 161 GLU A N 1
ATOM 1261 C CA . GLU A 1 161 ? 18.872 -1.682 -24.833 1.00 85.69 161 GLU A CA 1
ATOM 1262 C C . GLU A 1 161 ? 19.021 -2.774 -23.761 1.00 85.69 161 GLU A C 1
ATOM 1264 O O . GLU A 1 161 ? 19.207 -3.952 -24.077 1.00 85.69 161 GLU A O 1
ATOM 1269 N N . PRO A 1 162 ? 18.971 -2.415 -22.468 1.00 89.62 162 PRO A N 1
ATOM 1270 C CA . PRO A 1 162 ? 19.176 -3.380 -21.408 1.00 89.62 162 PRO A CA 1
ATOM 1271 C C . PRO A 1 162 ? 17.900 -4.179 -21.120 1.00 89.62 162 PRO A C 1
ATOM 1273 O O . PRO A 1 162 ? 16.772 -3.745 -21.366 1.00 89.62 162 PRO A O 1
ATOM 1276 N N . CYS A 1 163 ? 18.089 -5.349 -20.519 1.00 92.94 163 CYS A N 1
ATOM 1277 C CA . CYS A 1 163 ? 17.027 -6.136 -19.902 1.00 92.94 163 CYS A CA 1
ATOM 1278 C C . CYS A 1 163 ? 17.151 -6.029 -18.381 1.00 92.94 163 CYS A C 1
ATOM 1280 O O . CYS A 1 163 ? 18.257 -6.127 -17.856 1.00 92.94 163 CYS A O 1
ATOM 1282 N N . PHE A 1 164 ? 16.046 -5.895 -17.655 1.00 95.56 164 PHE A N 1
ATOM 1283 C CA . PHE A 1 164 ? 16.061 -6.002 -16.196 1.00 95.56 164 PHE A CA 1
ATOM 1284 C C . PHE A 1 164 ? 15.844 -7.455 -15.772 1.00 95.56 164 PHE A C 1
ATOM 1286 O O . PHE A 1 164 ? 14.840 -8.056 -16.155 1.00 95.56 164 PHE A O 1
ATOM 1293 N N . HIS A 1 165 ? 16.750 -8.021 -14.974 1.00 95.00 165 HIS A N 1
ATOM 1294 C CA . HIS A 1 165 ? 16.629 -9.385 -14.463 1.00 95.00 165 HIS A CA 1
ATOM 1295 C C . HIS A 1 165 ? 16.032 -9.384 -13.052 1.00 95.00 165 HIS A C 1
ATOM 1297 O O . HIS A 1 165 ? 16.702 -9.022 -12.085 1.00 95.00 165 HIS A O 1
ATOM 1303 N N . LEU A 1 166 ? 14.789 -9.854 -12.909 1.00 94.31 166 LEU A N 1
ATOM 1304 C CA . LEU A 1 166 ? 14.050 -9.834 -11.641 1.00 94.31 166 LEU A CA 1
ATOM 1305 C C . LEU A 1 166 ? 14.762 -10.616 -10.529 1.00 94.31 166 LEU A C 1
ATOM 1307 O O . LEU A 1 166 ? 14.755 -10.185 -9.387 1.00 94.31 166 LEU A O 1
ATOM 1311 N N . GLY A 1 167 ? 15.412 -11.738 -10.848 1.00 91.75 167 GLY A N 1
ATOM 1312 C CA . GLY A 1 167 ? 16.126 -12.540 -9.845 1.00 91.75 167 GLY A CA 1
ATOM 1313 C C . GLY A 1 167 ? 17.458 -11.940 -9.383 1.00 91.75 167 GLY A C 1
ATOM 1314 O O . GLY A 1 167 ? 17.947 -12.304 -8.323 1.00 91.75 167 GLY A O 1
ATOM 1315 N N . GLU A 1 168 ? 18.043 -11.028 -10.167 1.00 92.25 168 GLU A N 1
ATOM 1316 C CA . GLU A 1 168 ? 19.314 -10.363 -9.824 1.00 92.25 168 GLU A CA 1
ATOM 1317 C C . GLU A 1 168 ? 19.099 -8.898 -9.420 1.00 92.25 168 GLU A C 1
ATOM 1319 O O . GLU A 1 168 ? 20.050 -8.222 -9.044 1.00 92.25 168 GLU A O 1
ATOM 1324 N N . ALA A 1 169 ? 17.856 -8.411 -9.517 1.00 96.06 169 ALA A N 1
ATOM 1325 C CA . ALA A 1 169 ? 17.447 -7.048 -9.211 1.00 96.06 169 ALA A CA 1
ATOM 1326 C C . ALA A 1 169 ? 18.278 -5.960 -9.923 1.00 96.06 169 ALA A C 1
ATOM 1328 O O . ALA A 1 169 ? 18.483 -4.884 -9.366 1.00 96.06 169 ALA A O 1
ATOM 1329 N N . ARG A 1 170 ? 18.752 -6.221 -11.149 1.00 95.38 170 ARG A N 1
ATOM 1330 C CA . ARG A 1 170 ? 19.617 -5.300 -11.905 1.00 95.38 170 ARG A CA 1
ATOM 1331 C C . ARG A 1 170 ? 19.426 -5.402 -13.413 1.00 95.38 170 ARG A C 1
ATOM 1333 O O . ARG A 1 170 ? 18.892 -6.395 -13.921 1.00 95.38 170 ARG A O 1
ATOM 1340 N N . PHE A 1 171 ? 19.930 -4.404 -14.130 1.00 95.56 171 PHE A N 1
ATOM 1341 C CA . PHE A 1 171 ? 19.985 -4.424 -15.586 1.00 95.56 171 PHE A CA 1
ATOM 1342 C C . PHE A 1 171 ? 21.191 -5.207 -16.112 1.00 95.56 171 PHE A C 1
ATOM 1344 O O . PHE A 1 171 ? 22.281 -5.204 -15.542 1.00 95.56 171 PHE A O 1
ATOM 1351 N N . ILE A 1 172 ? 20.984 -5.897 -17.230 1.00 91.62 172 ILE A N 1
ATOM 1352 C CA . ILE A 1 172 ? 21.961 -6.753 -17.900 1.00 91.62 172 ILE A CA 1
ATOM 1353 C C . ILE A 1 172 ? 21.853 -6.589 -19.423 1.00 91.62 172 ILE A C 1
ATOM 1355 O O . ILE A 1 172 ? 20.796 -6.233 -19.941 1.00 91.62 172 ILE A O 1
ATOM 1359 N N . HIS A 1 173 ? 22.938 -6.869 -20.152 1.00 83.81 173 HIS A N 1
ATOM 1360 C CA . HIS A 1 173 ? 22.970 -6.732 -21.616 1.00 83.81 173 HIS A CA 1
ATOM 1361 C C . HIS A 1 173 ? 21.999 -7.686 -22.327 1.00 83.81 173 HIS A C 1
ATOM 1363 O O . HIS A 1 173 ? 21.257 -7.268 -23.203 1.00 83.81 173 HIS A O 1
ATOM 1369 N N . TYR A 1 174 ? 22.006 -8.967 -21.956 1.00 70.94 174 TYR A N 1
ATOM 1370 C CA . TYR A 1 174 ? 21.096 -10.006 -22.440 1.00 70.94 174 TYR A CA 1
ATOM 1371 C C . TYR A 1 174 ? 21.417 -11.282 -21.656 1.00 70.94 174 TYR A C 1
ATOM 1373 O O . TYR A 1 174 ? 22.591 -11.635 -21.533 1.00 70.94 174 TYR A O 1
ATOM 1381 N N . ALA A 1 175 ? 20.417 -11.986 -21.128 1.00 61.06 175 ALA A N 1
ATOM 1382 C CA . ALA A 1 175 ? 20.626 -13.309 -20.544 1.00 61.06 175 ALA A CA 1
ATOM 1383 C C . ALA A 1 175 ? 19.875 -14.364 -21.347 1.00 61.06 175 ALA A C 1
ATOM 1385 O O . ALA A 1 175 ? 18.732 -14.151 -21.747 1.00 61.06 175 ALA A O 1
ATOM 1386 N N . ALA A 1 176 ? 20.468 -15.556 -21.444 1.00 65.38 176 ALA A N 1
ATOM 1387 C CA . ALA A 1 176 ? 19.741 -16.809 -21.655 1.00 65.38 176 ALA A CA 1
ATOM 1388 C C . ALA A 1 176 ? 18.914 -17.176 -20.400 1.00 65.38 176 ALA A C 1
ATOM 1390 O O . ALA A 1 176 ? 18.942 -18.307 -19.923 1.00 65.38 176 ALA A O 1
ATOM 1391 N N . ALA A 1 177 ? 18.249 -16.183 -19.810 1.00 64.62 177 ALA A N 1
ATOM 1392 C CA . ALA A 1 177 ? 17.355 -16.355 -18.688 1.00 64.62 177 ALA A CA 1
ATOM 1393 C C . ALA A 1 177 ? 15.967 -16.730 -19.203 1.00 64.62 177 ALA A C 1
ATOM 1395 O O . ALA A 1 177 ? 15.589 -16.466 -20.345 1.00 64.62 177 ALA A O 1
ATOM 1396 N N . MET A 1 178 ? 15.205 -17.334 -18.307 1.00 77.12 178 MET A N 1
ATOM 1397 C CA . MET A 1 178 ? 13.776 -17.549 -18.442 1.00 77.12 178 MET A CA 1
ATOM 1398 C C . MET A 1 178 ? 13.063 -16.218 -18.790 1.00 77.12 178 MET A C 1
ATOM 1400 O O . MET A 1 178 ? 13.166 -15.276 -17.999 1.00 77.12 178 MET A O 1
ATOM 1404 N N . PRO A 1 179 ? 12.378 -16.086 -19.949 1.00 81.81 179 PRO A N 1
ATOM 1405 C CA . PRO A 1 179 ? 11.743 -14.831 -20.386 1.00 81.81 179 PRO A CA 1
ATOM 1406 C C . PRO A 1 179 ? 10.793 -14.208 -19.349 1.00 81.81 179 PRO A C 1
ATOM 1408 O O . PRO A 1 179 ? 10.631 -12.989 -19.266 1.00 81.81 179 PRO A O 1
ATOM 1411 N N . GLU A 1 180 ? 10.177 -15.030 -18.506 1.00 87.00 180 GLU A N 1
ATOM 1412 C CA . GLU A 1 180 ? 9.324 -14.610 -17.400 1.00 87.00 180 GLU A CA 1
ATOM 1413 C C . GLU A 1 180 ? 10.069 -13.796 -16.329 1.00 87.00 180 GLU A C 1
ATOM 1415 O O . GLU A 1 180 ? 9.462 -12.907 -15.729 1.00 87.00 180 GLU A O 1
ATOM 1420 N N . MET A 1 181 ? 11.378 -14.007 -16.162 1.00 91.69 181 MET A N 1
ATOM 1421 C CA . MET A 1 181 ? 12.237 -13.311 -15.195 1.00 91.69 181 MET A CA 1
ATOM 1422 C C . MET A 1 181 ? 12.816 -11.997 -15.726 1.00 91.69 181 MET A C 1
ATOM 1424 O O . MET A 1 181 ? 13.544 -11.320 -15.002 1.00 91.69 181 MET A O 1
ATOM 1428 N N . LEU A 1 182 ? 12.512 -11.628 -16.971 1.00 93.19 182 LEU A N 1
ATOM 1429 C CA . LEU A 1 182 ? 13.058 -10.435 -17.611 1.00 93.19 182 LEU A CA 1
ATOM 1430 C C . LEU A 1 182 ? 11.993 -9.353 -17.809 1.00 93.19 182 LEU A C 1
ATOM 1432 O O . LEU A 1 182 ? 10.858 -9.652 -18.177 1.00 93.19 182 LEU A O 1
ATOM 1436 N N . VAL A 1 183 ? 12.367 -8.091 -17.623 1.00 94.81 183 VAL A N 1
ATOM 1437 C CA . VAL A 1 183 ? 11.665 -6.933 -18.201 1.00 94.81 183 VAL A CA 1
ATOM 1438 C C . VAL A 1 183 ? 12.509 -6.440 -19.368 1.00 94.81 183 VAL A C 1
ATOM 1440 O O . VAL A 1 183 ? 13.721 -6.290 -19.221 1.00 94.81 183 VAL A O 1
ATOM 1443 N N . GLN A 1 184 ? 11.902 -6.224 -20.533 1.00 92.62 184 GLN A N 1
ATOM 1444 C CA . GLN A 1 184 ? 12.634 -5.933 -21.769 1.00 92.62 184 GLN A CA 1
ATOM 1445 C C . GLN A 1 184 ? 12.031 -4.746 -22.523 1.00 92.62 184 GLN A C 1
ATOM 1447 O O . GLN A 1 184 ? 10.929 -4.281 -22.221 1.00 92.62 184 GLN A O 1
ATOM 1452 N N . GLY A 1 185 ? 12.770 -4.252 -23.517 1.00 91.88 185 GLY A N 1
ATOM 1453 C CA . GLY A 1 185 ? 12.306 -3.208 -24.423 1.00 91.88 185 GLY A CA 1
ATOM 1454 C C . GLY A 1 185 ? 11.936 -1.916 -23.697 1.00 91.88 185 GLY A C 1
ATOM 1455 O O . GLY A 1 185 ? 12.660 -1.431 -22.827 1.00 91.88 185 GLY A O 1
ATOM 1456 N N . ARG A 1 186 ? 10.790 -1.329 -24.058 1.00 92.12 186 ARG A N 1
ATOM 1457 C CA . ARG A 1 186 ? 10.351 -0.051 -23.485 1.00 92.12 186 ARG A CA 1
ATOM 1458 C C . ARG A 1 186 ? 10.013 -0.145 -21.996 1.00 92.12 186 ARG A C 1
ATOM 1460 O O . ARG A 1 186 ? 10.365 0.774 -21.266 1.00 92.12 186 ARG A O 1
ATOM 1467 N N . CYS A 1 187 ? 9.450 -1.262 -21.535 1.00 94.25 187 CYS A N 1
ATOM 1468 C CA . CYS A 1 187 ? 9.200 -1.504 -20.113 1.00 94.25 187 CYS A CA 1
ATOM 1469 C C . CYS A 1 187 ? 10.494 -1.468 -19.284 1.00 94.25 187 CYS A C 1
ATOM 1471 O O . CYS A 1 187 ? 10.498 -0.895 -18.200 1.00 94.25 187 CYS A O 1
ATOM 1473 N N . ALA A 1 188 ? 11.604 -2.018 -19.793 1.00 94.31 188 ALA A N 1
ATOM 1474 C CA . ALA A 1 188 ? 12.888 -1.979 -19.085 1.00 94.31 188 ALA A CA 1
ATOM 1475 C C . ALA A 1 188 ? 13.401 -0.543 -18.909 1.00 94.31 188 ALA A C 1
ATOM 1477 O O . ALA A 1 188 ? 13.830 -0.177 -17.820 1.00 94.31 188 ALA A O 1
ATOM 1478 N N . ARG A 1 189 ? 13.297 0.284 -19.956 1.00 91.75 189 ARG A N 1
ATOM 1479 C CA . ARG A 1 189 ? 13.674 1.704 -19.884 1.00 91.75 189 ARG A CA 1
ATOM 1480 C C . ARG A 1 189 ? 12.801 2.475 -18.899 1.00 91.75 189 ARG A C 1
ATOM 1482 O O . ARG A 1 189 ? 13.342 3.091 -17.997 1.00 91.75 189 ARG A O 1
ATOM 1489 N N . LEU A 1 190 ? 11.478 2.318 -18.987 1.00 93.12 190 LEU A N 1
ATOM 1490 C CA . LEU A 1 190 ? 10.540 2.940 -18.046 1.00 93.12 190 LEU A CA 1
ATOM 1491 C C . LEU A 1 190 ? 10.835 2.550 -16.591 1.00 93.12 190 LEU A C 1
ATOM 1493 O O . LEU A 1 190 ? 10.795 3.398 -15.707 1.00 93.12 190 LEU A O 1
ATOM 1497 N N . LEU A 1 191 ? 11.152 1.277 -16.334 1.00 95.38 191 LEU A N 1
ATOM 1498 C CA . LEU A 1 191 ? 11.566 0.825 -15.007 1.00 95.38 191 LEU A CA 1
ATOM 1499 C C . LEU A 1 191 ? 12.876 1.497 -14.566 1.00 95.38 191 LEU A C 1
ATOM 1501 O O . LEU A 1 191 ? 12.979 1.916 -13.418 1.00 95.38 191 LEU A O 1
ATOM 1505 N N . GLY A 1 192 ? 13.858 1.615 -15.462 1.00 94.25 192 GLY A N 1
ATOM 1506 C CA . GLY A 1 192 ? 15.135 2.280 -15.190 1.00 94.25 192 GLY A CA 1
ATOM 1507 C C . GLY A 1 192 ? 14.966 3.759 -14.849 1.00 94.25 192 GLY A C 1
ATOM 1508 O O . GLY A 1 192 ? 15.548 4.225 -13.868 1.00 94.25 192 GLY A O 1
ATOM 1509 N N . ASP A 1 193 ? 14.111 4.462 -15.591 1.00 92.25 193 ASP A N 1
ATOM 1510 C CA . ASP A 1 193 ? 13.766 5.865 -15.351 1.00 92.25 193 ASP A CA 1
ATOM 1511 C C . ASP A 1 193 ? 13.098 6.021 -13.973 1.00 92.25 193 ASP A C 1
ATOM 1513 O O . ASP A 1 193 ? 13.547 6.816 -13.149 1.00 92.25 193 ASP A O 1
ATOM 1517 N N . MET A 1 194 ? 12.108 5.172 -13.652 1.00 94.31 194 MET A N 1
ATOM 1518 C CA . MET A 1 194 ? 11.459 5.157 -12.330 1.00 94.31 194 MET A CA 1
ATOM 1519 C C . MET A 1 194 ? 12.446 4.913 -11.186 1.00 94.31 194 MET A C 1
ATOM 1521 O O . MET A 1 194 ? 12.350 5.551 -10.139 1.00 94.31 194 MET A O 1
ATOM 1525 N N . LEU A 1 195 ? 13.380 3.974 -11.363 1.00 94.88 195 LEU A N 1
ATOM 1526 C CA . LEU A 1 195 ? 14.379 3.637 -10.349 1.00 94.88 195 LEU A CA 1
ATOM 1527 C C . LEU A 1 195 ? 15.411 4.750 -10.148 1.00 94.88 195 LEU A C 1
ATOM 1529 O O . LEU A 1 195 ? 15.895 4.923 -9.029 1.00 94.88 195 LEU A O 1
ATOM 1533 N N . SER A 1 196 ? 15.743 5.480 -11.213 1.00 92.62 196 SER A N 1
ATOM 1534 C CA . SER A 1 196 ? 16.749 6.545 -11.197 1.00 92.62 196 SER A CA 1
ATOM 1535 C C . SER A 1 196 ? 16.194 7.864 -10.668 1.00 92.62 196 SER A C 1
ATOM 1537 O O . SER A 1 196 ? 16.864 8.544 -9.895 1.00 92.62 196 SER A O 1
ATOM 1539 N N . GLU A 1 197 ? 14.978 8.224 -11.076 1.00 91.94 197 GLU A N 1
ATOM 1540 C CA . GLU A 1 197 ? 14.374 9.527 -10.779 1.00 91.94 197 GLU A CA 1
ATOM 1541 C C . GLU A 1 197 ? 13.451 9.497 -9.556 1.00 91.94 197 GLU A C 1
ATOM 1543 O O . GLU A 1 197 ? 13.125 10.549 -9.012 1.00 91.94 197 GLU A O 1
ATOM 1548 N N . ASP A 1 198 ? 13.035 8.306 -9.109 1.00 91.75 198 ASP A N 1
ATOM 1549 C CA . ASP A 1 198 ? 12.036 8.115 -8.049 1.00 91.75 198 ASP A CA 1
ATOM 1550 C C . ASP A 1 198 ? 10.703 8.834 -8.345 1.00 91.75 198 ASP A C 1
ATOM 1552 O O . ASP A 1 198 ? 10.011 9.321 -7.449 1.00 91.75 198 ASP A O 1
ATOM 1556 N N . GLN A 1 199 ? 10.341 8.899 -9.629 1.00 90.50 199 GLN A N 1
ATOM 1557 C CA . GLN A 1 199 ? 9.149 9.570 -10.146 1.00 90.50 199 GLN A CA 1
ATOM 1558 C C . GLN A 1 199 ? 8.403 8.688 -11.152 1.00 90.50 199 GLN A C 1
ATOM 1560 O O . GLN A 1 199 ? 8.905 7.667 -11.623 1.00 90.50 199 GLN A O 1
ATOM 1565 N N . CYS A 1 200 ? 7.161 9.063 -11.463 1.00 87.38 200 CYS A N 1
ATOM 1566 C CA . CYS A 1 200 ? 6.393 8.413 -12.520 1.00 87.38 200 CYS A CA 1
ATOM 1567 C C . CYS A 1 200 ? 6.810 9.003 -13.881 1.00 87.38 200 CYS A C 1
ATOM 1569 O O . CYS A 1 200 ? 6.513 10.175 -14.106 1.00 87.38 200 CYS A O 1
ATOM 1571 N N . PRO A 1 201 ? 7.440 8.235 -14.791 1.00 81.81 201 PRO A N 1
ATOM 1572 C CA . PRO A 1 201 ? 7.855 8.734 -16.101 1.00 81.81 201 PRO A CA 1
ATOM 1573 C C . PRO A 1 201 ? 6.636 9.134 -16.922 1.00 81.81 201 PRO A C 1
ATOM 1575 O O . PRO A 1 201 ? 5.558 8.589 -16.729 1.00 81.81 201 PRO A O 1
ATOM 1578 N N . GLU A 1 202 ? 6.772 10.043 -17.876 1.00 82.75 202 GLU A N 1
ATOM 1579 C CA . GLU A 1 202 ? 5.663 10.382 -18.771 1.00 82.75 202 GLU A CA 1
ATOM 1580 C C . GLU A 1 202 ? 5.536 9.397 -19.949 1.00 82.75 202 GLU A C 1
ATOM 1582 O O . GLU A 1 202 ? 6.451 8.648 -20.292 1.00 82.75 202 GLU A O 1
ATOM 1587 N N . GLY A 1 203 ? 4.374 9.401 -20.610 1.00 81.69 203 GLY A N 1
ATOM 1588 C CA . GLY A 1 203 ? 4.208 8.781 -21.929 1.00 81.69 203 GLY A CA 1
ATOM 1589 C C . GLY A 1 203 ? 4.136 7.250 -21.976 1.00 81.69 203 GLY A C 1
ATOM 1590 O O . GLY A 1 203 ? 4.200 6.688 -23.072 1.00 81.69 203 GLY A O 1
ATOM 1591 N N . TYR A 1 204 ? 3.993 6.551 -20.849 1.00 84.75 204 TYR A N 1
ATOM 1592 C CA . TYR A 1 204 ? 3.761 5.103 -20.843 1.00 84.75 204 TYR A CA 1
ATOM 1593 C C . TYR A 1 204 ? 2.318 4.747 -21.222 1.00 84.75 204 TYR A C 1
ATOM 1595 O O . TYR A 1 204 ? 1.365 5.490 -20.988 1.00 84.75 204 TYR A O 1
ATOM 1603 N N . THR A 1 205 ? 2.159 3.566 -21.802 1.00 90.25 205 THR A N 1
ATOM 1604 C CA . THR A 1 205 ? 0.869 2.993 -22.187 1.00 90.25 205 THR A CA 1
ATOM 1605 C C . THR A 1 205 ? 0.247 2.199 -21.041 1.00 90.25 205 THR A C 1
ATOM 1607 O O . THR A 1 205 ? 0.910 1.793 -20.078 1.00 90.25 205 THR A O 1
ATOM 1610 N N . ARG A 1 206 ? -1.055 1.928 -21.155 1.00 87.75 206 ARG A N 1
ATOM 1611 C CA . ARG A 1 206 ? -1.772 1.044 -20.229 1.00 87.75 206 ARG A CA 1
ATOM 1612 C C . ARG A 1 206 ? -1.160 -0.357 -20.220 1.00 87.75 206 ARG A C 1
ATOM 1614 O O . ARG A 1 206 ? -1.073 -0.982 -19.163 1.00 87.75 206 ARG A O 1
ATOM 1621 N N . GLU A 1 207 ? -0.757 -0.844 -21.386 1.00 90.75 207 GLU A N 1
ATOM 1622 C CA . GLU A 1 207 ? -0.139 -2.147 -21.598 1.00 90.75 207 GLU A CA 1
ATOM 1623 C C . GLU A 1 207 ? 1.198 -2.240 -20.859 1.00 90.75 207 GLU A C 1
ATOM 1625 O O . GLU A 1 207 ? 1.362 -3.148 -20.044 1.00 90.75 207 GLU A O 1
ATOM 1630 N N . GLU A 1 208 ? 2.089 -1.262 -21.053 1.00 92.62 208 GLU A N 1
ATOM 1631 C CA . GLU A 1 208 ? 3.398 -1.195 -20.384 1.00 92.62 208 GLU A CA 1
ATOM 1632 C C . GLU A 1 208 ? 3.247 -1.110 -18.863 1.00 92.62 208 GLU A C 1
ATOM 1634 O O . GLU A 1 208 ? 3.884 -1.862 -18.126 1.00 92.62 208 GLU A O 1
ATOM 1639 N N . ARG A 1 209 ? 2.338 -0.258 -18.369 1.00 91.31 209 ARG A N 1
ATOM 1640 C CA . ARG A 1 209 ? 2.055 -0.155 -16.931 1.00 91.31 209 ARG A CA 1
ATOM 1641 C C . ARG A 1 209 ? 1.591 -1.489 -16.350 1.00 91.31 209 ARG A C 1
ATOM 1643 O O . ARG A 1 209 ? 2.052 -1.900 -15.288 1.00 91.31 209 ARG A O 1
ATOM 1650 N N . ASN A 1 210 ? 0.651 -2.158 -17.015 1.00 90.94 210 ASN A N 1
ATOM 1651 C CA . ASN A 1 210 ? 0.111 -3.426 -16.532 1.00 90.94 210 ASN A CA 1
ATOM 1652 C C . ASN A 1 210 ? 1.154 -4.552 -16.612 1.00 90.94 210 ASN A C 1
ATOM 1654 O O . ASN A 1 210 ? 1.162 -5.436 -15.758 1.00 90.94 210 ASN A O 1
ATOM 1658 N N . GLU A 1 211 ? 2.024 -4.541 -17.622 1.00 92.69 211 GLU A N 1
ATOM 1659 C CA . GLU A 1 211 ? 3.157 -5.460 -17.714 1.00 92.69 211 GLU A CA 1
ATOM 1660 C C . GLU A 1 211 ? 4.128 -5.255 -16.549 1.00 92.69 211 GLU A C 1
ATOM 1662 O O . GLU A 1 211 ? 4.416 -6.212 -15.827 1.00 92.69 211 GLU A O 1
ATOM 1667 N N . LEU A 1 212 ? 4.556 -4.013 -16.309 1.00 94.62 212 LEU A N 1
ATOM 1668 C CA . LEU A 1 212 ? 5.432 -3.670 -15.191 1.00 94.62 212 LEU A CA 1
ATOM 1669 C C . LEU A 1 212 ? 4.812 -4.057 -13.851 1.00 94.62 212 LEU A C 1
ATOM 1671 O O . LEU A 1 212 ? 5.486 -4.666 -13.027 1.00 94.62 212 LEU A O 1
ATOM 1675 N N . LEU A 1 213 ? 3.516 -3.808 -13.651 1.00 93.81 213 LEU A N 1
ATOM 1676 C CA . LEU A 1 213 ? 2.833 -4.168 -12.409 1.00 93.81 213 LEU A CA 1
ATOM 1677 C C . LEU A 1 213 ? 2.880 -5.681 -12.158 1.00 93.81 213 LEU A C 1
ATOM 1679 O O . LEU A 1 213 ? 3.180 -6.114 -11.048 1.00 93.81 213 LEU A O 1
ATOM 1683 N N . ARG A 1 214 ? 2.655 -6.500 -13.195 1.00 92.69 214 ARG A N 1
ATOM 1684 C CA . ARG A 1 214 ? 2.785 -7.964 -13.090 1.00 92.69 214 ARG A CA 1
ATOM 1685 C C . ARG A 1 214 ? 4.219 -8.385 -12.772 1.00 92.69 214 ARG A C 1
ATOM 1687 O O . ARG A 1 214 ? 4.412 -9.278 -11.952 1.00 92.69 214 ARG A O 1
ATOM 1694 N N . LYS A 1 215 ? 5.216 -7.744 -13.389 1.00 94.69 215 LYS A N 1
ATOM 1695 C CA . LYS A 1 215 ? 6.640 -8.023 -13.144 1.00 94.69 215 LYS A CA 1
ATOM 1696 C C . LYS A 1 215 ? 7.060 -7.638 -11.722 1.00 94.69 215 LYS A C 1
ATOM 1698 O O . LYS A 1 215 ? 7.781 -8.404 -11.093 1.00 94.69 215 LYS A O 1
ATOM 1703 N N . LEU A 1 216 ? 6.555 -6.529 -11.180 1.00 95.31 216 LEU A N 1
ATOM 1704 C CA . LEU A 1 216 ? 6.793 -6.130 -9.789 1.00 95.31 216 LEU A CA 1
ATOM 1705 C C . LEU A 1 216 ? 6.092 -7.058 -8.790 1.00 95.31 216 LEU A C 1
ATOM 1707 O O . LEU A 1 216 ? 6.682 -7.415 -7.776 1.00 95.31 216 LEU A O 1
ATOM 1711 N N . ILE A 1 217 ? 4.873 -7.519 -9.080 1.00 93.31 217 ILE A N 1
ATOM 1712 C CA . ILE A 1 217 ? 4.208 -8.537 -8.249 1.00 93.31 217 ILE A CA 1
ATOM 1713 C C . ILE A 1 217 ? 5.021 -9.835 -8.239 1.00 93.31 217 ILE A C 1
ATOM 1715 O O . ILE A 1 217 ? 5.248 -10.396 -7.168 1.00 93.31 217 ILE A O 1
ATOM 1719 N N . LEU A 1 218 ? 5.504 -10.284 -9.402 1.00 92.56 218 LEU A N 1
ATOM 1720 C CA . LEU A 1 218 ? 6.393 -11.443 -9.491 1.00 92.56 218 LEU A CA 1
ATOM 1721 C C . LEU A 1 218 ? 7.685 -11.215 -8.695 1.00 92.56 218 LEU A C 1
ATOM 1723 O O . LEU A 1 218 ? 8.109 -12.096 -7.958 1.00 92.56 218 LEU A O 1
ATOM 1727 N N . TYR A 1 219 ? 8.280 -10.025 -8.776 1.00 94.56 219 TYR A N 1
ATOM 1728 C CA . TYR A 1 219 ? 9.467 -9.679 -7.996 1.00 94.56 219 TYR A CA 1
ATOM 1729 C C . TYR A 1 219 ? 9.241 -9.796 -6.484 1.00 94.56 219 TYR A C 1
ATOM 1731 O O . TYR A 1 219 ? 10.048 -10.409 -5.788 1.00 94.56 219 TYR A O 1
ATOM 1739 N N . PHE A 1 220 ? 8.118 -9.286 -5.973 1.00 93.44 220 PHE A N 1
ATOM 1740 C CA . PHE A 1 220 ? 7.748 -9.455 -4.565 1.00 93.44 220 PHE A CA 1
ATOM 1741 C C . PHE A 1 220 ? 7.532 -10.936 -4.215 1.00 93.44 220 PHE A C 1
ATOM 1743 O O . PHE A 1 220 ? 7.987 -11.392 -3.172 1.00 93.44 220 PHE A O 1
ATOM 1750 N N . GLN A 1 221 ? 6.918 -11.727 -5.099 1.00 91.44 221 GLN A N 1
ATOM 1751 C CA . GLN A 1 221 ? 6.754 -13.175 -4.898 1.00 91.44 221 GLN A CA 1
ATOM 1752 C C . GLN A 1 221 ? 8.075 -13.951 -4.819 1.00 91.44 221 GLN A C 1
ATOM 1754 O O . GLN A 1 221 ? 8.098 -15.021 -4.218 1.00 91.44 221 GLN A O 1
ATOM 1759 N N . LEU A 1 222 ? 9.159 -13.447 -5.413 1.00 91.25 222 LEU A N 1
ATOM 1760 C CA . LEU A 1 222 ? 10.487 -14.058 -5.285 1.00 91.25 222 LEU A CA 1
ATOM 1761 C C . LEU A 1 222 ? 11.108 -13.813 -3.901 1.00 91.25 222 LEU A C 1
ATOM 1763 O O . LEU A 1 222 ? 11.891 -14.639 -3.440 1.00 91.25 222 LEU A O 1
ATOM 1767 N N . HIS A 1 223 ? 10.754 -12.703 -3.247 1.00 89.38 223 HIS A N 1
ATOM 1768 C CA . HIS A 1 223 ? 11.307 -12.296 -1.949 1.00 89.38 223 HIS A CA 1
ATOM 1769 C C . HIS A 1 223 ? 10.469 -12.790 -0.767 1.00 89.38 223 HIS A C 1
ATOM 1771 O O . HIS A 1 223 ? 11.008 -13.150 0.276 1.00 89.38 223 HIS A O 1
ATOM 1777 N N . PHE A 1 224 ? 9.149 -12.862 -0.931 1.00 84.31 224 PHE A N 1
ATOM 1778 C CA . PHE A 1 224 ? 8.243 -13.405 0.075 1.00 84.31 224 PHE A CA 1
ATOM 1779 C C . PHE A 1 224 ? 7.933 -14.873 -0.231 1.00 84.31 224 PHE A C 1
ATOM 1781 O O . PHE A 1 224 ? 7.495 -15.196 -1.333 1.00 84.31 224 PHE A O 1
ATOM 1788 N N . HIS A 1 225 ? 8.101 -15.773 0.750 1.00 65.50 225 HIS A N 1
ATOM 1789 C CA . HIS A 1 225 ? 7.725 -17.188 0.616 1.00 65.50 225 HIS A CA 1
ATOM 1790 C C . HIS A 1 225 ? 6.322 -17.363 0.007 1.00 65.50 225 HIS A C 1
ATOM 1792 O O . HIS A 1 225 ? 5.437 -16.538 0.241 1.00 65.50 225 HIS A O 1
ATOM 1798 N N . ALA A 1 226 ? 6.124 -18.461 -0.739 1.00 56.47 226 ALA A N 1
ATOM 1799 C CA . ALA A 1 226 ? 4.912 -18.790 -1.498 1.00 56.47 226 ALA A CA 1
ATOM 1800 C C . ALA A 1 226 ? 3.618 -18.323 -0.803 1.00 56.47 226 ALA A C 1
ATOM 1802 O O . ALA A 1 226 ? 3.093 -18.982 0.094 1.00 56.47 226 ALA A O 1
ATOM 1803 N N . GLY A 1 227 ? 3.112 -17.154 -1.205 1.00 67.94 227 GLY A N 1
ATOM 180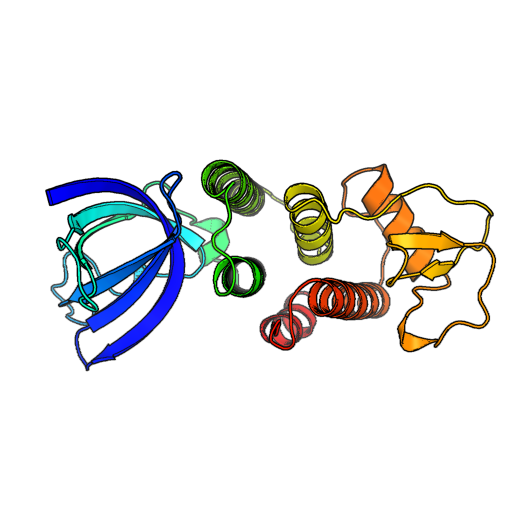4 C CA . GLY A 1 227 ? 2.012 -16.532 -0.477 1.00 67.94 227 GLY A CA 1
ATOM 1805 C C . GLY A 1 227 ? 1.726 -15.070 -0.789 1.00 67.94 227 GLY A C 1
ATOM 1806 O O . GLY A 1 227 ? 0.599 -14.674 -0.503 1.00 67.94 227 GLY A O 1
ATOM 1807 N N . PHE A 1 228 ? 2.667 -14.311 -1.375 1.00 79.94 228 PHE A N 1
ATOM 1808 C CA . PHE A 1 228 ? 2.421 -12.926 -1.800 1.00 79.94 228 PHE A CA 1
ATOM 1809 C C . PHE A 1 228 ? 1.408 -12.889 -2.952 1.00 79.94 228 PHE A C 1
ATOM 1811 O O . PHE A 1 228 ? 1.689 -13.314 -4.080 1.00 79.94 228 PHE A O 1
ATOM 1818 N N . ARG A 1 229 ? 0.192 -12.430 -2.662 1.00 81.31 229 ARG A N 1
ATOM 1819 C CA . ARG A 1 229 ? -0.916 -12.352 -3.617 1.00 81.31 229 ARG A CA 1
ATOM 1820 C C . ARG A 1 229 ? -1.656 -11.037 -3.453 1.00 81.31 229 ARG A C 1
ATOM 1822 O O . ARG A 1 229 ? -2.287 -10.797 -2.434 1.00 81.31 229 ARG A O 1
ATOM 1829 N N . VAL A 1 230 ? -1.639 -10.245 -4.515 1.00 80.81 230 VAL A N 1
ATOM 1830 C CA . VAL A 1 230 ? -2.365 -8.978 -4.610 1.00 80.81 230 VAL A CA 1
ATOM 1831 C C . VAL A 1 230 ? -3.395 -9.139 -5.718 1.00 80.81 230 VAL A C 1
ATOM 1833 O O . VAL A 1 230 ? -3.025 -9.487 -6.835 1.00 80.81 230 VAL A O 1
ATOM 1836 N N . GLN A 1 231 ? -4.680 -8.939 -5.433 1.00 79.56 231 GLN A N 1
ATOM 1837 C CA . GLN A 1 231 ? -5.777 -9.119 -6.402 1.00 79.56 231 GLN A CA 1
ATOM 1838 C C . GLN A 1 231 ? -6.267 -7.781 -6.961 1.00 79.56 231 GLN A C 1
ATOM 1840 O O . GLN A 1 231 ? -6.647 -7.685 -8.126 1.00 79.56 231 GLN A O 1
ATOM 1845 N N . SER A 1 232 ? -6.160 -6.718 -6.169 1.00 75.06 232 SER A N 1
ATOM 1846 C CA . SER A 1 232 ? -6.484 -5.336 -6.542 1.00 75.06 232 SER A CA 1
ATOM 1847 C C . SER A 1 232 ? -5.750 -4.817 -7.782 1.00 75.06 232 SER A C 1
ATOM 1849 O O . SER A 1 232 ? -6.223 -3.868 -8.403 1.00 75.06 232 SER A O 1
ATOM 1851 N N . HIS A 1 233 ? -4.647 -5.443 -8.204 1.00 71.94 233 HIS A N 1
ATOM 1852 C CA . HIS A 1 233 ? -3.958 -5.092 -9.449 1.00 71.94 233 HIS A CA 1
ATOM 1853 C C . HIS A 1 233 ? -4.864 -5.247 -10.688 1.00 71.94 233 HIS A C 1
ATOM 1855 O O . HIS A 1 233 ? -4.767 -4.460 -11.633 1.00 71.94 233 HIS A O 1
ATOM 1861 N N . GLU A 1 234 ? -5.799 -6.202 -10.669 1.00 73.56 234 GLU A N 1
ATOM 1862 C CA . GLU A 1 234 ? -6.802 -6.372 -11.725 1.00 73.56 234 GLU A CA 1
ATOM 1863 C C . GLU A 1 234 ? -7.773 -5.186 -11.743 1.00 73.56 234 GLU A C 1
ATOM 1865 O O . GLU A 1 234 ? -8.061 -4.627 -12.803 1.00 73.56 234 GLU A O 1
ATOM 1870 N N . ILE A 1 235 ? -8.201 -4.730 -10.563 1.00 70.94 235 ILE A N 1
ATOM 1871 C CA . ILE A 1 235 ? -9.085 -3.569 -10.403 1.00 70.94 235 ILE A CA 1
ATOM 1872 C C . ILE A 1 235 ? -8.371 -2.293 -10.862 1.00 70.94 235 ILE A C 1
ATOM 1874 O O . ILE A 1 235 ? -8.940 -1.515 -11.627 1.00 70.94 235 ILE A O 1
ATOM 1878 N N . LEU A 1 236 ? -7.108 -2.095 -10.473 1.00 76.12 236 LEU A N 1
ATOM 1879 C CA . LEU A 1 236 ? -6.293 -0.970 -10.940 1.00 76.12 236 LEU A CA 1
ATOM 1880 C C . LEU A 1 236 ? -6.196 -0.934 -12.462 1.00 76.12 236 LEU A C 1
ATOM 1882 O O . LEU A 1 236 ? -6.345 0.128 -13.064 1.00 76.12 236 LEU A O 1
ATOM 1886 N N . SER A 1 237 ? -5.992 -2.094 -13.093 1.00 73.12 237 SER A N 1
ATOM 1887 C CA . SER A 1 237 ? -5.874 -2.183 -14.547 1.00 73.12 237 SER A CA 1
ATOM 1888 C C . SER A 1 237 ? -7.125 -1.671 -15.269 1.00 73.12 237 SER A C 1
ATOM 1890 O O . SER A 1 237 ? -7.006 -1.149 -16.380 1.00 73.12 237 SER A O 1
ATOM 1892 N N . VAL A 1 238 ? -8.300 -1.788 -14.636 1.00 71.44 238 VAL A N 1
ATOM 1893 C CA . VAL A 1 238 ? -9.605 -1.337 -15.137 1.00 71.44 238 VAL A CA 1
ATOM 1894 C C . VAL A 1 238 ? -9.858 0.133 -14.801 1.00 71.44 238 VAL A C 1
ATOM 1896 O O . VAL A 1 238 ? -10.223 0.896 -15.688 1.00 71.44 238 VAL A O 1
ATOM 1899 N N . VAL A 1 239 ? -9.649 0.544 -13.547 1.00 75.94 239 VAL A N 1
ATOM 1900 C CA . VAL A 1 239 ? -10.050 1.877 -13.054 1.00 75.94 239 VAL A CA 1
ATOM 1901 C C . VAL A 1 239 ? -9.051 2.973 -13.438 1.00 75.94 239 VAL A C 1
ATOM 1903 O O . VAL A 1 239 ? -9.456 4.106 -13.674 1.00 75.94 239 VAL A O 1
ATOM 1906 N N . LEU A 1 240 ? -7.763 2.643 -13.565 1.00 73.88 240 LEU A N 1
ATOM 1907 C CA . LEU A 1 240 ? -6.741 3.544 -14.117 1.00 73.88 240 LEU A CA 1
ATOM 1908 C C . LEU A 1 240 ? -6.648 3.432 -15.649 1.00 73.88 240 LEU A C 1
ATOM 1910 O O . LEU A 1 240 ? -5.638 3.796 -16.247 1.00 73.88 240 LEU A O 1
ATOM 1914 N N . GLY A 1 241 ? -7.646 2.822 -16.293 1.00 56.06 241 GLY A N 1
ATOM 1915 C CA . GLY A 1 241 ? -7.726 2.666 -17.740 1.00 56.06 241 GLY A CA 1
ATOM 1916 C C . GLY A 1 241 ? -8.377 3.874 -18.408 1.00 56.06 241 GLY A C 1
ATOM 1917 O O . GLY A 1 241 ? -9.544 3.793 -18.780 1.00 56.06 241 GLY A O 1
ATOM 1918 N N . ALA A 1 242 ? -7.616 4.952 -18.568 1.00 44.28 242 ALA A N 1
ATOM 1919 C CA . ALA A 1 242 ? -7.794 5.980 -19.590 1.00 44.28 242 ALA A CA 1
ATOM 1920 C C . ALA A 1 242 ? -6.401 6.444 -20.023 1.00 44.28 242 ALA A C 1
ATOM 1922 O O . ALA A 1 242 ? -5.558 6.618 -19.112 1.00 44.28 242 ALA A O 1
#

Sequence (242 aa):
MELATEAIVIHSVKYSDNSLIVKLLSPGGLQSYMARGVQSRASKTPASVFSPLALLHIEASLKKQGNSISILKSAAFAEPLYRSYARPARQAILMFYAEVSYEVLKHDHHQEYAEIYDFLKESILELEHSEELPPALPLLFMLRMARLLGFGMLSDMPCEEPCFHLGEARFIHYAAAMPEMLVQGRCARLLGDMLSEDQCPEGYTREERNELLRKLILYFQLHFHAGFRVQSHEILSVVLGA

Radius of gyration: 19.44 Å; Cα contacts (8 Å, |Δi|>4): 403; chains: 1; bounding box: 52×36×55 Å

Secondary structure (DSSP, 8-state):
-EEEEEEEEEEEEEEETTEEEEEEEETTEEEEEEEESTTSTT-SS-GGGG-TT-EEEEEEE---SSSPPEEEEEEEEEE--HHHHH-HHHHHHHHHHHHHHHHHHTS---S-HHHHHHHHHHHHHHHHH-SS--TTHHHHHHHHHHHHTT-PPP----SSS-EEETTTTEEES--S--GGGEE-HHHHHHHHHHHHHSS--SS--HHHHHHHHHHHHHHHHHHS-S-----HHHHHHHHT--

=== Feature glossary ===
The record interleaves many kinds of information about one protein. Here is each kind framed as the question it answers.

Q: What are the backbone torsion angles?
A: φ (phi) and ψ (psi) are the two rotatable backbone dihedrals per residue: φ is the C(i-1)–N–Cα–C torsion, ψ is the N–Cα–C–N(i+1) torsion, both in degrees on (−180°, 180°]. α-helical residues cluster near (−60°, −45°); β-strand residues near (−120°, +130°). A Ramachandran plot is simply a scatter of (φ, ψ) for every residue.

Q: What is the amino-acid chain?
A: This is the polypeptide sequence — one letter per residue, N-terminus first. Length ranges from a few dozen residues for small domains to over a thousand for large multi-domain proteins.

Q: How mobile is each atom in the crystal?
A: For experimental (PDB) structures, the B-factor (temperature factor) quantifies the positional spread of each atom in the crystal — a combination of thermal vibration and static disorder — in units of Å². High B-factors mark flexible loops or poorly resolved regions; low B-factors mark the rigid, well-ordered core.

Q: Are the domains correctly placed relative to each other?
A: Predicted Aligned Error (PAE) is an AlphaFold confidence matrix: entry (i, j) is the expected error in the position of residue j, in ångströms, when the prediction is superimposed on the true structure at residue i. Low PAE within a block of residues means that block is internally rigid and well-predicted; high PAE between two blocks means their relative placement is uncertain even if each block individually is confident.

Q: How confident is the AlphaFold model at each residue?
A: pLDDT is the predicted lDDT-Cα score: AlphaFold's confidence that the local environment of each residue (all inter-atomic distances within 15 Å) is correctly placed. It is a per-residue number between 0 and 100, with higher meaning more reliable.

Q: What family and function is it annotated with?
A: Functional annotations link the protein to curated databases. InterPro entries identify conserved domains and families by matching the sequence against member-database signatures (Pfam, PROSITE, CDD, …). Gene Ontology (GO) te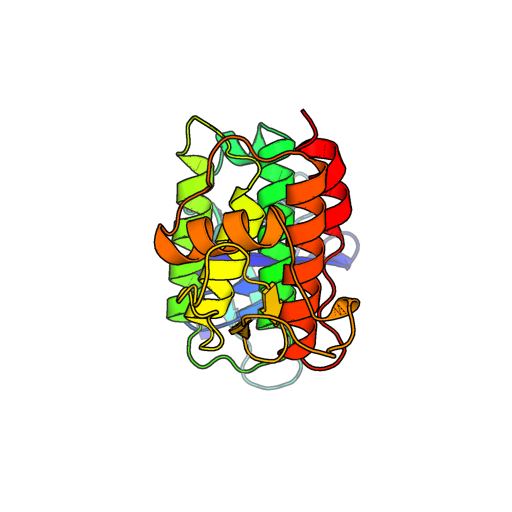rms describe molecular function, biological process, and cellular component in a controlled vocabulary. CATH places the structure in a hierarchical fold classification 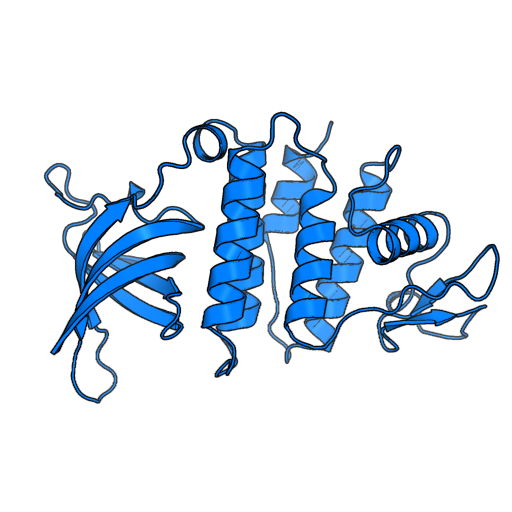(Class/Architecture/Topology/Homologous-superfamily). The organism is the source species.

Q: How big and how compact is the whole molecule?
A: Three whole-structure scalars: the radius of gyration (RMS distance of Cα from centroid, in Å), the count of Cα–Cα contacts (pairs closer than 8 Å and separated by more than four residues in sequence — i.e. tertiary, not local, contacts), and the bounding-box dimensions. Together they distinguish compact globular folds from extended fibres or disordered chains.

Q: What known structures does this most resemble?
A: The Foldseek neighbor list gives the closest experimentally determined structures in the PDB, ranked by structural alignment. TM-score near 1 means near-identical fold; near 0.3 means only rough topology match. This is how one finds what a novel AlphaFold prediction most resembles in the solved-structure universe.

Q: Which residues are buried vs exposed?
A: SASA measures how much of the protein is reachable by solvent. It is computed by rolling a water-sized probe over the atomic surface and summing the exposed area (Å²). Per-residue SASA distinguishes core (buried, low SASA) from surface (exposed, high SASA) residues; total SASA is a whole-molecule size measure.

Q: Which residues are in helices, strands, or loops?
A: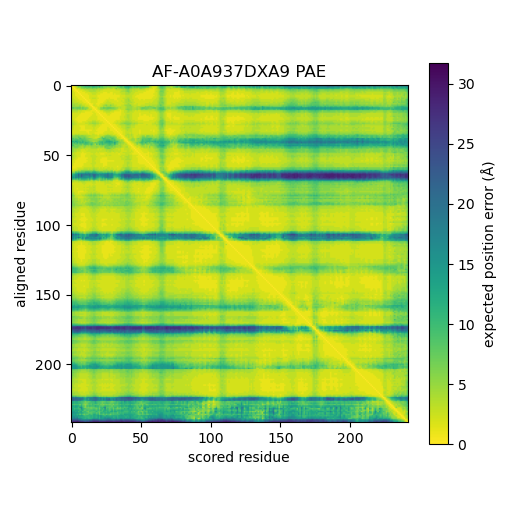 Eight-state secondary structure (DSSP): H is the canonical α-helix, G the tighter 3₁₀-helix, I the wider π-helix; E/B are β-structure, T and S are turns and bends, and '-' is everything else. DSSP derives these from the pattern of main-chain N–H···O=C hydrogen bonds, not from the sequence.

Q: Where is each backbone atom in 3D?
A: Structure coordinates are given as an mmCIF _atom_site loop: one row per atom with element, residue name, chain id, sequence number, and x/y/z position in Å. Only the four main-chain atoms per residue are included here; side chains are omitted to keep the record compact.

Q: What if only a Cα trace is available?
A: Three-state secondary structure (P-SEA) collapses the eight DSSP classes into helix (a), strand (b), and coil (c). P-SEA assigns these from Cα geometry alone — distances and angles — without requiring backbone oxygens, so it works on any Cα trace.

Q: What do the rendered images show?
A: The six renders are orthographic views along the three Cartesian axes in both directions. Representation (cartoon, sticks, or surface) and color scheme (sequence-rainbow or by-chain) vary across proteins so the training set covers all the common visualization conventions.

Q: What does the local fold look like, residue by residue?
A: Foldseek's 3Di representation compresses backbone geometry into a per-residue letter drawn from a learned twenty-state alphabet. It captures the tertiary interaction pattern around each residue — which residues are packed against it in space, regardless of where they are in sequence.

Q: What do the diagnostic plots show?
A: The contact map is a binary N×N matrix image: pixel (i, j) is dark where Cα_i and Cα_j are within 8 Å and |i−j|>4. Because the |i−j|>4 filter removes local helical contacts, off-diagonal stripes parallel to the main diagonal indicate parallel β-sheets; stripes perpendicular to it indicate antiparallel β-sheets. The Ramachandran plot scatters every residue's (φ, ψ) pair against the sterically allowed regions. The PAE heatmap renders the predicted-aligned-error matrix.